Protein AF-A0A7R9LTN4-F1 (afdb_monomer_lite)

Foldseek 3Di:
DDDDPPDDDDDDDDPDPDDDPPDDPDDDQFDKDWDWDWDDPDPPDDDDDDDTDTDIDIGTDHHDPPPPVDDPVPPPDPVVVPQDPVNVVVVVVLVVLLVCLQVDADPVSVVSLVVSCVVPVLDLSSLLSNLNNLCPDPVVLVCLQVLLVSLVSSCVSLVLLVLLVLLVVLVVVPPDPVSVVVNVVSVVSLVSNLVSLVSNLVSLVSVVVVVPDPPPPPDPDDDDDDDDDDDDDDDDDPDDPPDDPDHDVVVSVVSVVSSCSSPVPPPPPPVSPDDD

pLDDT: mean 73.03, std 20.7, range [27.56, 95.38]

Structure (mmCIF, N/CA/C/O backbone):
data_AF-A0A7R9LTN4-F1
#
_entry.id   AF-A0A7R9LTN4-F1
#
loop_
_atom_site.group_PDB
_atom_site.id
_atom_site.type_symbol
_atom_site.label_atom_id
_atom_site.label_alt_id
_atom_site.label_comp_id
_atom_site.label_asym_id
_atom_site.label_entity_id
_atom_site.label_seq_id
_atom_site.pdbx_PDB_ins_code
_atom_site.Cartn_x
_atom_site.Cartn_y
_atom_site.Cartn_z
_atom_site.occupancy
_atom_site.B_iso_or_equiv
_atom_site.auth_seq_id
_atom_site.auth_comp_id
_atom_site.auth_asym_id
_atom_site.auth_atom_id
_atom_site.pdbx_PDB_model_num
ATOM 1 N N . MET A 1 1 ? 2.447 -13.079 -61.180 1.00 64.06 1 MET A N 1
ATOM 2 C CA . MET A 1 1 ? 2.675 -14.524 -61.408 1.00 64.06 1 MET A CA 1
ATOM 3 C C . MET A 1 1 ? 1.765 -14.939 -62.543 1.00 64.06 1 MET A C 1
ATOM 5 O O . MET A 1 1 ? 0.596 -14.600 -62.484 1.00 64.06 1 MET A O 1
ATOM 9 N N . THR A 1 2 ? 2.284 -15.583 -63.585 1.00 74.06 2 THR A N 1
ATOM 10 C CA . THR A 1 2 ? 1.484 -15.914 -64.774 1.00 74.06 2 THR A CA 1
ATOM 11 C C . THR A 1 2 ? 0.941 -17.332 -64.633 1.00 74.06 2 THR A C 1
ATOM 13 O O . THR A 1 2 ? 1.721 -18.284 -64.635 1.00 74.06 2 THR A O 1
ATOM 16 N N . LEU A 1 3 ? -0.375 -17.473 -64.464 1.00 78.38 3 LEU A N 1
ATOM 17 C CA . LEU A 1 3 ? -1.037 -18.774 -64.363 1.00 78.38 3 LEU A CA 1
ATOM 18 C C . LEU A 1 3 ? -1.181 -19.396 -65.758 1.00 78.38 3 LEU A C 1
ATOM 20 O O . LEU A 1 3 ? -1.564 -18.717 -66.708 1.00 78.38 3 LEU A O 1
ATOM 24 N N . GLN A 1 4 ? -0.856 -20.683 -65.894 1.00 81.88 4 GLN A N 1
ATOM 25 C CA . GLN A 1 4 ? -1.069 -21.412 -67.147 1.00 81.88 4 GLN A CA 1
ATOM 26 C C . GLN A 1 4 ? -2.539 -21.849 -67.258 1.00 81.88 4 GLN A C 1
ATOM 28 O O . GLN A 1 4 ? -3.101 -22.318 -66.261 1.00 81.88 4 GLN A O 1
ATOM 33 N N . PRO A 1 5 ? -3.166 -21.747 -68.445 1.00 79.50 5 PRO A N 1
ATOM 34 C CA . PRO A 1 5 ? -4.546 -22.182 -68.640 1.00 79.50 5 PRO A CA 1
ATOM 35 C C . PRO A 1 5 ? -4.760 -23.636 -68.199 1.00 79.50 5 PRO A C 1
ATOM 37 O O . PRO A 1 5 ? -3.924 -24.502 -68.456 1.00 79.50 5 PRO A O 1
ATOM 40 N N . ASN A 1 6 ? -5.889 -23.904 -67.536 1.00 81.06 6 ASN A N 1
ATOM 41 C CA . ASN A 1 6 ? -6.299 -25.232 -67.053 1.00 81.06 6 ASN A CA 1
ATOM 42 C C . ASN A 1 6 ? -5.313 -25.943 -66.109 1.00 81.06 6 ASN A C 1
ATOM 44 O O . ASN A 1 6 ? -5.421 -27.153 -65.913 1.00 81.06 6 ASN A O 1
ATOM 48 N N . THR A 1 7 ? -4.376 -25.217 -65.494 1.00 86.62 7 THR A N 1
ATOM 49 C CA . THR A 1 7 ? -3.450 -25.794 -64.513 1.00 86.62 7 THR A CA 1
ATOM 50 C C . THR A 1 7 ? -3.775 -25.265 -63.113 1.00 86.62 7 THR A C 1
ATOM 52 O O . THR A 1 7 ? -3.600 -24.068 -62.868 1.00 86.62 7 THR A O 1
ATOM 55 N N . PRO A 1 8 ? -4.241 -26.109 -62.169 1.00 83.56 8 PRO A N 1
ATOM 56 C CA . PRO A 1 8 ? -4.507 -25.661 -60.807 1.00 83.56 8 PRO A CA 1
ATOM 57 C C . PRO A 1 8 ? -3.191 -25.268 -60.132 1.00 83.56 8 PRO A C 1
ATOM 59 O O . PRO A 1 8 ? -2.245 -26.056 -60.099 1.00 83.56 8 PRO A O 1
ATOM 62 N N . THR A 1 9 ? -3.130 -24.051 -59.588 1.00 84.12 9 THR A N 1
ATOM 63 C CA . THR A 1 9 ? -1.940 -23.556 -58.888 1.00 84.12 9 THR A CA 1
ATOM 64 C C . THR A 1 9 ? -2.270 -23.261 -57.424 1.00 84.12 9 THR A C 1
ATOM 66 O O . THR A 1 9 ? -3.063 -22.359 -57.161 1.00 84.12 9 THR A O 1
ATOM 69 N N . PRO A 1 10 ? -1.700 -24.006 -56.460 1.00 85.94 10 PRO A N 1
ATOM 70 C CA . PRO A 1 10 ? -1.974 -23.782 -55.046 1.00 85.94 10 PRO A CA 1
ATOM 71 C C . PRO A 1 10 ? -1.282 -22.509 -54.540 1.00 85.94 10 PRO A C 1
ATOM 73 O O . PRO A 1 10 ? -0.116 -22.258 -54.849 1.00 85.94 10 PRO A O 1
ATOM 76 N N . ILE A 1 11 ? -1.992 -21.735 -53.718 1.00 81.88 11 ILE A N 1
ATOM 77 C CA . ILE A 1 11 ? -1.462 -20.574 -52.993 1.00 81.88 11 ILE A CA 1
ATOM 78 C C . ILE A 1 11 ? -1.502 -20.903 -51.502 1.00 81.88 11 ILE A C 1
ATOM 80 O O . ILE A 1 11 ? -2.539 -21.304 -50.978 1.00 81.88 11 ILE A O 1
ATOM 84 N N . PHE A 1 12 ? -0.374 -20.728 -50.816 1.00 82.75 12 PHE A N 1
ATOM 85 C CA . PHE A 1 12 ? -0.261 -20.988 -49.385 1.00 82.75 12 PHE A CA 1
ATOM 86 C C . PHE A 1 12 ? -0.118 -19.675 -48.623 1.00 82.75 12 PHE A C 1
ATOM 88 O O . PHE A 1 12 ? 0.803 -18.899 -48.875 1.00 82.75 12 PHE A O 1
ATOM 95 N N . ILE A 1 13 ? -1.010 -19.448 -47.661 1.00 79.75 13 ILE A N 1
ATOM 96 C CA . ILE A 1 13 ? -0.906 -18.347 -46.704 1.00 79.75 13 ILE A CA 1
ATOM 97 C C . ILE A 1 13 ? -0.195 -18.894 -45.469 1.00 79.75 13 ILE A C 1
ATOM 99 O O . ILE A 1 13 ? -0.663 -19.840 -44.836 1.00 79.75 13 ILE A O 1
ATOM 103 N N . ARG A 1 14 ? 0.966 -18.325 -45.136 1.00 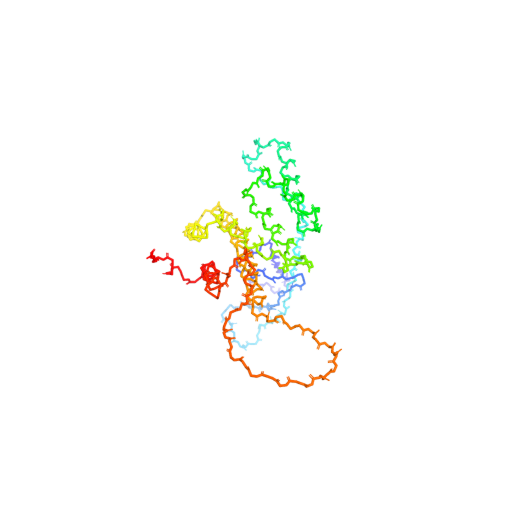77.00 14 ARG A N 1
ATOM 104 C CA . ARG A 1 14 ? 1.698 -18.708 -43.926 1.00 77.00 14 ARG A CA 1
ATOM 105 C C . ARG A 1 14 ? 0.951 -18.174 -42.703 1.00 77.00 14 ARG A C 1
ATOM 107 O O . ARG A 1 14 ? 0.673 -16.981 -42.639 1.00 77.00 14 ARG A O 1
ATOM 114 N N . GLY A 1 15 ? 0.676 -19.046 -41.731 1.00 68.56 15 GLY A N 1
ATOM 115 C CA . GLY A 1 15 ? 0.123 -18.636 -40.439 1.00 68.56 15 GLY A CA 1
ATOM 116 C C . GLY A 1 15 ? 1.025 -17.616 -39.739 1.00 68.56 15 GLY A C 1
ATOM 117 O O . GLY A 1 15 ? 2.249 -17.639 -39.900 1.00 68.56 15 GLY A O 1
ATOM 118 N N . MET A 1 16 ? 0.430 -16.707 -38.972 1.00 64.62 16 MET A N 1
ATOM 119 C CA . MET A 1 16 ? 1.182 -15.706 -38.218 1.00 64.62 16 MET A CA 1
ATOM 120 C C . MET A 1 16 ? 1.870 -16.385 -37.028 1.00 64.62 16 MET A C 1
ATOM 122 O O . MET A 1 16 ? 1.243 -16.672 -36.017 1.00 64.62 16 MET A O 1
ATOM 126 N N . VAL A 1 17 ? 3.164 -16.687 -37.172 1.00 56.31 17 VAL A N 1
ATOM 127 C CA . VAL A 1 17 ? 3.970 -17.380 -36.141 1.00 56.31 17 VAL A CA 1
ATOM 128 C C . VAL A 1 17 ? 4.512 -16.408 -35.082 1.00 56.31 17 VAL A C 1
ATOM 130 O O . VAL A 1 17 ? 4.923 -16.819 -34.003 1.00 56.31 17 VAL A O 1
ATOM 133 N N . SER A 1 18 ? 4.523 -15.109 -35.376 1.00 54.69 18 SER A N 1
ATOM 134 C CA . SER A 1 18 ? 5.071 -14.074 -34.505 1.00 54.69 18 SER A CA 1
ATOM 135 C C . SER A 1 18 ? 4.130 -12.880 -34.505 1.00 54.69 18 SER A C 1
ATOM 137 O O . SER A 1 18 ? 3.723 -12.412 -35.569 1.00 54.69 18 SER A O 1
ATOM 139 N N . TYR A 1 19 ? 3.776 -12.432 -33.303 1.00 56.97 19 TYR A N 1
ATOM 140 C CA . TYR A 1 19 ? 3.041 -11.199 -33.060 1.00 56.97 19 TYR A CA 1
ATOM 141 C C . TYR A 1 19 ? 3.832 -10.034 -33.675 1.00 56.97 19 TYR A C 1
ATOM 143 O O . TYR A 1 19 ? 4.942 -9.764 -33.208 1.00 56.97 19 TYR A O 1
ATOM 151 N N . PRO A 1 20 ? 3.336 -9.369 -34.735 1.00 56.16 20 PRO A N 1
ATOM 152 C CA . PRO A 1 20 ? 3.996 -8.178 -35.241 1.00 56.16 20 PRO A CA 1
ATOM 153 C C . PRO A 1 20 ? 3.945 -7.075 -34.169 1.00 56.16 20 PRO A C 1
ATOM 155 O O . PRO A 1 20 ? 2.987 -7.025 -33.393 1.00 56.16 20 PRO A O 1
ATOM 158 N N . PRO A 1 21 ? 4.946 -6.180 -34.125 1.00 53.22 21 PRO A N 1
ATOM 159 C CA . PRO A 1 21 ? 5.052 -5.136 -33.102 1.00 53.22 21 PRO A CA 1
ATOM 160 C C . PRO A 1 21 ? 3.862 -4.158 -33.082 1.00 53.22 21 PRO A C 1
ATOM 162 O O . PRO A 1 21 ? 3.611 -3.543 -32.053 1.00 53.22 21 PRO A O 1
ATOM 165 N N . ASP A 1 22 ? 3.096 -4.072 -34.175 1.00 55.75 22 ASP A N 1
ATOM 166 C CA . ASP A 1 22 ? 1.951 -3.161 -34.328 1.00 55.75 22 ASP A CA 1
ATOM 167 C C . ASP A 1 22 ? 0.589 -3.810 -33.998 1.00 55.75 22 ASP A C 1
ATOM 169 O O . ASP A 1 22 ? -0.470 -3.268 -34.322 1.00 55.75 22 ASP A O 1
ATOM 173 N N . MET A 1 23 ? 0.581 -5.001 -33.392 1.00 57.94 23 MET A N 1
ATOM 174 C CA . MET A 1 23 ? -0.656 -5.698 -33.034 1.00 57.94 23 MET A CA 1
ATOM 175 C C . MET A 1 23 ? -1.241 -5.143 -31.721 1.00 57.94 23 MET A C 1
ATOM 177 O O . MET A 1 23 ? -0.524 -5.080 -30.721 1.00 57.94 23 MET A O 1
ATOM 181 N N . PRO A 1 24 ? -2.538 -4.782 -31.662 1.00 57.25 24 PRO A N 1
ATOM 182 C CA . PRO A 1 24 ? -3.139 -4.299 -30.424 1.00 57.25 24 PRO A CA 1
ATOM 183 C C . PRO A 1 24 ? -3.139 -5.406 -29.356 1.00 57.25 24 PRO A C 1
ATOM 185 O O . PRO A 1 24 ? -3.538 -6.542 -29.606 1.00 57.25 24 PRO A O 1
ATOM 188 N N . LEU A 1 25 ? -2.651 -5.070 -28.159 1.00 55.38 25 LEU A N 1
ATOM 189 C CA . LEU A 1 25 ? -2.272 -6.000 -27.081 1.00 55.38 25 LEU A CA 1
ATOM 190 C C . LEU A 1 25 ? -3.438 -6.761 -26.402 1.00 55.38 25 LEU A C 1
ATOM 192 O O . LEU A 1 25 ? -3.226 -7.415 -25.384 1.00 55.38 25 LEU A O 1
ATOM 196 N N . ASN A 1 26 ? -4.670 -6.680 -26.909 1.00 55.34 26 ASN A N 1
ATOM 197 C CA . ASN A 1 26 ? -5.891 -7.020 -26.168 1.00 55.34 26 ASN A CA 1
ATOM 198 C C . ASN A 1 26 ? -6.801 -8.081 -26.823 1.00 55.34 26 ASN A C 1
ATOM 200 O O . ASN A 1 26 ? -8.012 -8.074 -26.594 1.00 55.34 26 ASN A O 1
ATOM 204 N N . PHE A 1 27 ? -6.259 -9.024 -27.597 1.00 61.34 27 PHE A N 1
ATOM 205 C CA . PHE A 1 27 ? -7.053 -10.144 -28.121 1.00 61.34 27 PHE A CA 1
ATOM 206 C C . PHE A 1 27 ? -7.337 -11.200 -27.042 1.00 61.34 27 PHE A C 1
ATOM 208 O O . PHE A 1 27 ? -6.421 -11.739 -26.424 1.00 61.34 27 PHE A O 1
ATOM 215 N N . SER A 1 28 ? -8.618 -11.505 -26.821 1.00 60.22 28 SER A N 1
ATOM 216 C CA . SER A 1 28 ? -9.071 -12.574 -25.926 1.00 60.22 28 SER A CA 1
ATOM 217 C C . SER A 1 28 ? -9.219 -13.911 -26.666 1.00 60.22 28 SER A C 1
ATOM 219 O O . SER A 1 28 ? -9.283 -13.965 -27.896 1.00 60.22 28 SER A O 1
ATOM 221 N N . ASN A 1 29 ? -9.285 -15.014 -25.914 1.00 62.19 29 ASN A N 1
ATOM 222 C CA . ASN A 1 29 ? -9.546 -16.340 -26.478 1.00 62.19 29 ASN A CA 1
ATOM 223 C C . ASN A 1 29 ? -10.853 -16.337 -27.289 1.00 62.19 29 ASN A C 1
ATOM 225 O O . ASN A 1 29 ? -11.903 -15.960 -26.770 1.00 62.19 29 ASN A O 1
ATOM 229 N N . GLY A 1 30 ? -10.781 -16.781 -28.546 1.00 66.31 30 GLY A N 1
ATOM 230 C CA . GLY A 1 30 ? -11.907 -16.755 -29.486 1.00 66.31 30 GLY A CA 1
ATOM 231 C C . GLY A 1 30 ? -11.938 -15.535 -30.412 1.00 66.31 30 GLY A C 1
ATOM 232 O O . GLY A 1 30 ? -12.854 -15.422 -31.225 1.00 66.31 30 GLY A O 1
ATOM 233 N N . ALA A 1 31 ? -10.949 -14.639 -30.332 1.00 74.56 31 ALA A N 1
ATOM 234 C CA . ALA A 1 31 ? -10.775 -13.590 -31.325 1.00 74.56 31 ALA A CA 1
ATOM 235 C C . ALA A 1 31 ? -10.386 -14.162 -32.701 1.00 74.56 31 ALA A C 1
ATOM 237 O O . ALA A 1 31 ? -9.588 -15.095 -32.819 1.00 74.56 31 ALA A O 1
ATOM 238 N N . TYR A 1 32 ? -10.937 -13.567 -33.755 1.00 80.44 32 TYR A N 1
ATOM 239 C CA . TYR A 1 32 ? -10.606 -13.876 -35.140 1.00 80.44 32 TYR A CA 1
ATOM 240 C C . TYR A 1 32 ? -10.485 -12.579 -35.936 1.00 80.44 32 TYR A C 1
ATOM 242 O O . TYR A 1 32 ? -11.185 -11.601 -35.667 1.00 80.44 32 TYR A O 1
ATOM 250 N N . PHE A 1 33 ? -9.587 -12.566 -36.913 1.00 79.56 33 PHE A N 1
ATOM 251 C CA . PHE A 1 33 ? -9.505 -11.489 -37.887 1.00 79.56 33 PHE A CA 1
ATOM 252 C C . PHE A 1 33 ? -10.464 -11.768 -39.025 1.00 79.56 33 PHE A C 1
ATOM 254 O O . PHE A 1 33 ? -10.479 -12.869 -39.570 1.00 79.56 33 PHE A O 1
ATOM 261 N N . THR A 1 34 ? -11.236 -10.754 -39.387 1.00 83.75 34 THR A N 1
ATOM 262 C CA . THR A 1 34 ? -12.089 -10.764 -40.570 1.00 83.75 34 THR A CA 1
ATOM 263 C C . THR A 1 34 ? -11.481 -9.845 -41.615 1.00 83.75 34 THR A C 1
ATOM 265 O O . THR A 1 34 ? -10.963 -8.771 -41.305 1.00 83.75 34 THR A O 1
ATOM 268 N N . GLY A 1 35 ? -11.501 -10.276 -42.865 1.00 84.62 35 GLY A N 1
ATOM 269 C CA . GLY A 1 35 ? -10.969 -9.512 -43.978 1.00 84.62 35 GLY A CA 1
ATOM 270 C C . GLY A 1 35 ? -11.478 -10.041 -45.306 1.00 84.62 35 GLY A C 1
ATOM 271 O O . GLY A 1 35 ? -12.260 -10.987 -45.357 1.00 84.62 35 GLY A O 1
ATOM 272 N N . ARG A 1 36 ? -11.019 -9.422 -46.391 1.00 82.31 36 ARG A N 1
ATOM 273 C CA . ARG A 1 36 ? -11.316 -9.859 -47.756 1.00 82.31 36 ARG A CA 1
ATOM 274 C C . ARG A 1 36 ? -10.022 -10.152 -48.494 1.00 82.31 36 ARG A C 1
ATOM 276 O O . ARG A 1 36 ? -9.088 -9.350 -48.443 1.00 82.31 36 ARG A O 1
ATOM 283 N N . ILE A 1 37 ? -9.975 -11.289 -49.177 1.00 82.50 37 ILE A N 1
ATOM 284 C CA . ILE A 1 37 ? -8.911 -11.629 -50.118 1.00 82.50 37 ILE A CA 1
ATOM 285 C C . ILE A 1 37 ? -9.419 -11.287 -51.514 1.00 82.50 37 ILE A C 1
ATOM 287 O O . ILE A 1 37 ? -10.485 -11.743 -51.916 1.00 82.50 37 ILE A O 1
ATOM 291 N N . GLN A 1 38 ? -8.640 -10.489 -52.241 1.00 79.31 38 GLN A N 1
ATOM 292 C CA . GLN A 1 38 ? -8.935 -10.108 -53.618 1.00 79.31 38 GLN A CA 1
ATOM 293 C C . GLN A 1 38 ? -7.905 -10.752 -54.535 1.00 79.31 38 GLN A C 1
ATOM 295 O O . GLN A 1 38 ? -6.704 -10.514 -54.378 1.00 79.31 38 GLN A O 1
ATOM 300 N N . LEU A 1 39 ? -8.371 -11.560 -55.486 1.00 75.19 39 LEU A N 1
ATOM 301 C CA . LEU A 1 39 ? -7.537 -12.053 -56.576 1.00 75.19 39 LEU A CA 1
ATOM 302 C C . LEU A 1 39 ? -7.742 -11.125 -57.774 1.00 75.19 39 LEU A C 1
ATOM 304 O O . LEU A 1 39 ? -8.858 -10.964 -58.259 1.00 75.19 39 LEU A O 1
ATOM 308 N N . ALA A 1 40 ? -6.662 -10.497 -58.230 1.00 70.44 40 ALA A N 1
ATOM 309 C CA . ALA A 1 40 ? -6.663 -9.642 -59.408 1.00 70.44 40 ALA A CA 1
ATOM 310 C C . ALA A 1 40 ? -5.436 -9.953 -60.269 1.00 70.44 40 ALA A C 1
ATOM 312 O O . ALA A 1 40 ? -4.333 -10.130 -59.747 1.00 70.44 40 ALA A O 1
ATOM 313 N N . ASP A 1 41 ? -5.633 -9.985 -61.586 1.00 65.69 41 ASP A N 1
ATOM 314 C CA . ASP A 1 41 ? -4.562 -10.231 -62.558 1.00 65.69 41 ASP A CA 1
ATOM 315 C C . ASP A 1 41 ? -3.614 -9.027 -62.721 1.00 65.69 41 ASP A C 1
ATOM 317 O O . ASP A 1 41 ? -2.455 -9.203 -63.102 1.00 65.69 41 ASP A O 1
ATOM 321 N N . ASP A 1 42 ? -4.073 -7.808 -62.404 1.00 62.22 42 ASP A N 1
ATOM 322 C CA . ASP A 1 42 ? -3.299 -6.567 -62.528 1.00 62.22 42 ASP A CA 1
ATOM 323 C C . ASP A 1 42 ? -3.523 -5.638 -61.320 1.00 62.22 42 ASP A C 1
ATOM 325 O O . ASP A 1 42 ? -4.653 -5.339 -60.931 1.00 62.22 42 ASP A O 1
ATOM 329 N N . ILE A 1 43 ? -2.422 -5.165 -60.730 1.00 56.81 43 ILE A N 1
ATOM 330 C CA . ILE A 1 43 ? -2.370 -4.358 -59.499 1.00 56.81 43 ILE A CA 1
ATOM 331 C C . ILE A 1 43 ? -2.894 -2.926 -59.741 1.00 56.81 43 ILE A C 1
ATOM 333 O O . ILE A 1 43 ? -3.252 -2.225 -58.795 1.00 56.81 43 ILE A O 1
ATOM 337 N N . THR A 1 44 ? -2.976 -2.483 -61.000 1.00 52.47 44 THR A N 1
ATOM 338 C CA . THR A 1 44 ? -3.407 -1.119 -61.361 1.00 52.47 44 THR A CA 1
ATOM 339 C C . THR A 1 44 ? -4.923 -0.913 -61.400 1.00 52.47 44 THR A C 1
ATOM 341 O O . THR A 1 44 ? -5.380 0.229 -61.405 1.00 52.47 44 THR A O 1
ATOM 344 N N . ARG A 1 45 ? -5.725 -1.984 -61.361 1.00 53.03 45 ARG A N 1
ATOM 345 C CA . ARG A 1 45 ? -7.190 -1.900 -61.278 1.00 53.03 45 ARG A CA 1
ATOM 346 C C . ARG A 1 45 ? -7.653 -2.074 -59.839 1.00 53.03 45 ARG A C 1
ATOM 348 O O . ARG A 1 45 ? -8.186 -3.115 -59.466 1.00 53.03 45 ARG A O 1
ATOM 355 N N . ARG A 1 46 ? -7.477 -1.044 -59.016 1.00 45.31 46 ARG A N 1
ATOM 356 C CA . ARG A 1 46 ? -8.308 -0.904 -57.818 1.00 45.31 46 ARG A CA 1
ATOM 357 C C . ARG A 1 46 ? -9.405 0.111 -58.090 1.00 45.31 46 ARG A C 1
ATOM 359 O O . ARG A 1 46 ? -9.114 1.206 -58.554 1.00 45.31 46 ARG A O 1
ATOM 366 N N . VAL A 1 47 ? -10.612 -0.273 -57.672 1.00 48.75 47 VAL A N 1
ATOM 367 C CA . VAL A 1 47 ? -11.813 0.562 -57.537 1.00 48.75 47 VAL A CA 1
ATOM 368 C C . VAL A 1 47 ? -12.562 0.761 -58.862 1.00 48.75 47 VAL A C 1
ATOM 370 O O . VAL A 1 47 ? -12.356 1.737 -59.567 1.00 48.75 47 VAL A O 1
ATOM 373 N N . ASP A 1 48 ? -13.349 -0.244 -59.267 1.00 46.53 48 ASP A N 1
ATOM 374 C CA . ASP A 1 48 ? -14.823 -0.114 -59.339 1.00 46.53 48 ASP A CA 1
ATOM 375 C C . ASP A 1 48 ? -15.505 -1.124 -60.266 1.00 46.53 48 ASP A C 1
ATOM 377 O O . ASP A 1 48 ? -16.690 -1.389 -60.087 1.00 46.53 48 ASP A O 1
ATOM 381 N N . GLU A 1 49 ? -14.815 -1.758 -61.214 1.00 50.50 49 GLU A N 1
ATOM 382 C CA . GLU A 1 49 ? -15.549 -2.442 -62.285 1.00 50.50 49 GLU A CA 1
ATOM 383 C C . GLU A 1 49 ? -14.990 -3.832 -62.657 1.00 50.50 49 GLU A C 1
ATOM 385 O O . GLU A 1 49 ? -13.974 -3.998 -63.333 1.00 50.50 49 GLU A O 1
ATOM 390 N N . LEU A 1 50 ? -15.766 -4.836 -62.227 1.00 50.38 50 LEU A N 1
ATOM 391 C CA . LEU A 1 50 ? -16.155 -6.056 -62.950 1.00 50.38 50 LEU A CA 1
ATOM 392 C C . LEU A 1 50 ? -15.401 -7.394 -62.812 1.00 50.38 50 LEU A C 1
ATOM 394 O O . LEU A 1 50 ? -15.999 -8.385 -63.221 1.00 50.38 50 LEU A O 1
ATOM 398 N N . PHE A 1 51 ? -14.202 -7.514 -62.225 1.00 48.59 51 PHE A N 1
ATOM 399 C CA . PHE A 1 51 ? -13.512 -8.833 -62.223 1.00 48.59 51 PHE A CA 1
ATOM 400 C C . PHE A 1 51 ? -12.714 -9.212 -60.966 1.00 48.59 51 PHE A C 1
ATOM 402 O O . PHE A 1 51 ? -12.016 -10.222 -60.980 1.00 48.59 51 PHE A O 1
ATOM 409 N N . ALA A 1 52 ? -12.799 -8.440 -59.881 1.00 56.81 52 ALA A N 1
ATOM 410 C CA . ALA A 1 52 ? -12.205 -8.851 -58.611 1.00 56.81 52 ALA A CA 1
ATOM 411 C C . ALA A 1 52 ? -13.213 -9.724 -57.853 1.00 56.81 52 ALA A C 1
ATOM 413 O O . ALA A 1 52 ? -14.238 -9.228 -57.385 1.00 56.81 52 ALA A O 1
ATOM 414 N N . GLU A 1 53 ? -12.946 -11.025 -57.769 1.00 64.19 53 GLU A N 1
ATOM 415 C CA . GLU A 1 53 ? -13.695 -11.901 -56.873 1.00 64.19 53 GLU A CA 1
ATOM 416 C C . GLU A 1 53 ? -13.232 -11.638 -55.436 1.00 64.19 53 GLU A C 1
ATOM 418 O O . GLU A 1 53 ? -12.075 -11.880 -55.076 1.00 64.19 53 GLU A O 1
ATOM 423 N N . ASP A 1 54 ? -14.145 -11.091 -54.635 1.00 73.00 54 ASP A N 1
ATOM 424 C CA . ASP A 1 54 ? -13.948 -10.856 -53.210 1.00 73.00 54 ASP A CA 1
ATOM 425 C C . ASP A 1 54 ? -14.278 -12.141 -52.444 1.00 73.00 54 ASP A C 1
ATOM 427 O O . ASP A 1 54 ? -15.414 -12.617 -52.456 1.00 73.00 54 ASP A O 1
ATOM 431 N N . TYR A 1 55 ? -13.284 -12.682 -51.743 1.00 80.50 55 TYR A N 1
ATOM 432 C CA . TYR A 1 55 ? -13.457 -13.832 -50.864 1.00 80.50 55 TYR A CA 1
ATOM 433 C C . TYR A 1 55 ? -13.391 -13.388 -49.407 1.00 80.50 55 TYR A C 1
ATOM 435 O O . TYR A 1 55 ? -12.377 -12.838 -48.965 1.00 80.50 55 TYR A O 1
ATOM 443 N N . ASP A 1 56 ? -14.456 -13.654 -48.650 1.00 83.31 56 ASP A N 1
ATOM 444 C CA . ASP A 1 56 ? -14.460 -13.444 -47.205 1.00 83.31 56 ASP A CA 1
ATOM 445 C C . ASP A 1 56 ? -13.437 -14.367 -46.539 1.00 83.31 56 ASP A C 1
ATOM 447 O O . ASP A 1 56 ? -13.405 -15.580 -46.764 1.00 83.31 56 ASP A O 1
ATOM 451 N N . PHE A 1 57 ? -12.587 -13.780 -45.702 1.00 85.25 57 PHE A N 1
ATOM 452 C CA . PHE A 1 57 ? -11.499 -14.470 -45.032 1.00 85.25 57 PHE A CA 1
ATOM 453 C C . PHE A 1 57 ? -11.580 -14.260 -43.526 1.00 85.25 57 PHE A C 1
ATOM 455 O O . PHE A 1 57 ? -11.553 -13.130 -43.037 1.00 85.25 57 PHE A O 1
ATOM 462 N N . ASN A 1 58 ? -11.627 -15.374 -42.798 1.00 84.25 58 ASN A N 1
ATOM 463 C CA . ASN A 1 58 ? -11.626 -15.400 -41.344 1.00 84.25 58 ASN A CA 1
ATOM 464 C C . ASN A 1 58 ? -10.377 -16.141 -40.857 1.00 84.25 58 ASN A C 1
ATOM 466 O O . ASN A 1 58 ? -10.225 -17.335 -41.115 1.00 84.25 58 ASN A O 1
ATOM 470 N N . TYR A 1 59 ? -9.496 -15.447 -40.140 1.00 81.50 59 TYR A N 1
ATOM 471 C CA . TYR A 1 59 ? -8.328 -16.038 -39.494 1.00 81.50 59 TYR A CA 1
ATOM 472 C C . TYR A 1 59 ? -8.585 -16.173 -37.999 1.00 81.50 59 TYR A C 1
ATOM 474 O O . TYR A 1 59 ? -8.631 -15.176 -37.278 1.00 81.50 59 TYR A O 1
ATOM 482 N N . VAL A 1 60 ? -8.753 -17.404 -37.528 1.00 80.12 60 VAL A N 1
ATOM 483 C CA . VAL A 1 60 ? -8.896 -17.687 -36.098 1.00 80.12 60 VAL A CA 1
ATOM 484 C C . VAL A 1 60 ? -7.525 -17.569 -35.443 1.00 80.12 60 VAL A C 1
ATOM 486 O O . VAL A 1 60 ? -6.571 -18.213 -35.877 1.00 80.12 60 VAL A O 1
ATOM 489 N N . VAL A 1 61 ? -7.420 -16.725 -34.416 1.00 74.44 61 VAL A N 1
ATOM 490 C CA . VAL A 1 61 ? -6.199 -16.627 -33.618 1.00 74.44 61 VAL A CA 1
ATOM 491 C C . VAL A 1 61 ? -6.201 -17.800 -32.651 1.00 74.44 61 VAL A C 1
ATOM 493 O O . VAL A 1 61 ? -7.088 -17.902 -31.801 1.00 74.44 61 VAL A O 1
ATOM 496 N N . ASP A 1 62 ? -5.223 -18.694 -32.787 1.00 66.75 62 ASP A N 1
ATOM 497 C CA . ASP A 1 62 ? -5.035 -19.767 -31.817 1.00 66.75 62 ASP A CA 1
ATOM 498 C C . ASP A 1 62 ? -4.875 -19.152 -30.425 1.00 66.75 62 ASP A C 1
ATOM 500 O O . ASP A 1 62 ? -4.132 -18.182 -30.240 1.00 66.75 62 ASP A O 1
ATOM 504 N N . SER A 1 63 ? -5.608 -19.697 -29.447 1.00 56.59 63 SER A N 1
ATOM 505 C CA . SER A 1 63 ? -5.509 -19.264 -28.054 1.00 56.59 63 SER A CA 1
ATOM 506 C C . SER A 1 63 ? -4.040 -19.205 -27.670 1.00 56.59 63 SER A C 1
ATOM 508 O O . SER A 1 63 ? -3.311 -20.168 -27.940 1.00 56.59 63 SER A O 1
ATOM 510 N N . GLN A 1 64 ? -3.622 -18.109 -27.029 1.00 57.62 64 GLN A N 1
ATOM 511 C CA . GLN A 1 64 ? -2.294 -18.037 -26.433 1.00 57.62 64 GLN A CA 1
ATOM 512 C C . GLN A 1 64 ? -2.046 -19.362 -25.708 1.00 57.62 64 GLN A C 1
ATOM 514 O O . GLN A 1 64 ? -2.957 -19.816 -24.999 1.00 57.62 64 GLN A O 1
ATOM 519 N N . PRO A 1 65 ? -0.881 -20.022 -25.871 1.00 48.03 65 PRO A N 1
ATOM 520 C CA . PRO A 1 65 ? -0.536 -21.052 -24.918 1.00 48.03 65 PRO A CA 1
ATOM 521 C C . PRO A 1 65 ? -0.652 -20.352 -23.575 1.00 48.03 65 PRO A C 1
ATOM 523 O O . PRO A 1 65 ? 0.071 -19.390 -23.316 1.00 48.03 65 PRO A O 1
ATOM 526 N N . ILE A 1 66 ? -1.636 -20.761 -22.770 1.00 46.16 66 ILE A N 1
ATOM 527 C CA . ILE A 1 66 ? -1.676 -20.376 -21.375 1.00 46.16 66 ILE A CA 1
ATOM 528 C C . ILE A 1 66 ? -0.323 -20.860 -20.895 1.00 46.16 66 ILE A C 1
ATOM 530 O O . ILE A 1 66 ? -0.104 -22.066 -20.749 1.00 46.16 66 ILE A O 1
ATOM 534 N N . VAL A 1 67 ? 0.611 -19.929 -20.732 1.00 44.22 67 VAL A N 1
ATOM 535 C CA . VAL A 1 67 ? 1.746 -20.117 -19.859 1.00 44.22 67 VAL A CA 1
ATOM 536 C C . VAL A 1 67 ? 1.072 -20.319 -18.517 1.00 44.22 67 VAL A C 1
ATOM 538 O O . VAL A 1 67 ? 0.773 -19.381 -17.786 1.00 44.22 67 VAL A O 1
ATOM 541 N N . LYS A 1 68 ? 0.708 -21.579 -18.251 1.00 35.41 68 LYS A N 1
ATOM 542 C CA . LYS A 1 68 ? 0.478 -22.069 -16.910 1.00 35.41 68 LYS A CA 1
ATOM 543 C C . LYS A 1 68 ? 1.671 -21.528 -16.154 1.00 35.41 68 LYS A C 1
ATOM 545 O O . LYS A 1 68 ? 2.800 -21.798 -16.562 1.00 35.41 68 LYS A O 1
ATOM 550 N N . SER A 1 69 ? 1.408 -20.707 -15.144 1.00 42.72 69 SER A N 1
ATOM 551 C CA . SER A 1 69 ? 2.403 -20.255 -14.184 1.00 42.72 69 SER A CA 1
ATOM 552 C C . SER A 1 69 ? 3.135 -21.498 -13.687 1.00 42.72 69 SER A C 1
ATOM 554 O O . SER A 1 69 ? 2.636 -22.268 -12.869 1.00 42.72 69 SER A O 1
ATOM 556 N N . GLY A 1 70 ? 4.260 -21.768 -14.316 1.00 38.34 70 GLY A N 1
ATOM 557 C CA . GLY A 1 70 ? 4.908 -23.059 -14.312 1.00 38.34 70 GLY A CA 1
ATOM 558 C C . GLY A 1 70 ? 6.359 -22.756 -14.542 1.00 38.34 70 GLY A C 1
ATOM 559 O O . GLY A 1 70 ? 6.852 -22.923 -15.647 1.00 38.34 70 GLY A O 1
ATOM 560 N N . SER A 1 71 ? 6.961 -22.206 -13.487 1.00 44.12 71 SER A N 1
ATOM 561 C CA . SER A 1 71 ? 8.384 -21.943 -13.357 1.00 44.12 71 SER A CA 1
ATOM 562 C C . SER A 1 71 ? 8.971 -21.300 -14.614 1.00 44.12 71 SER A C 1
ATOM 564 O O . SER A 1 71 ? 9.641 -21.940 -15.422 1.00 44.12 71 SER A O 1
ATOM 566 N N . SER A 1 72 ? 8.774 -19.984 -14.751 1.00 36.59 72 SER A N 1
ATOM 567 C CA . SER A 1 72 ? 9.887 -19.204 -15.276 1.00 36.59 72 SER A CA 1
ATOM 568 C C . SER A 1 72 ? 11.059 -19.556 -14.371 1.00 36.59 72 SER A C 1
ATOM 570 O O . SER A 1 72 ? 11.054 -19.202 -13.192 1.00 36.59 72 SER A O 1
ATOM 572 N N . VAL A 1 73 ? 11.993 -20.346 -14.894 1.00 45.56 73 VAL A N 1
ATOM 573 C CA . VAL A 1 73 ? 13.347 -20.402 -14.369 1.00 45.56 73 VAL A CA 1
ATOM 574 C C . VAL A 1 73 ? 13.804 -18.959 -14.438 1.00 45.56 73 VAL A C 1
ATOM 576 O O . VAL A 1 73 ? 14.163 -18.450 -15.501 1.00 45.56 73 VAL A O 1
ATOM 579 N N . THR A 1 74 ? 13.625 -18.266 -13.317 1.00 40.69 74 THR A N 1
ATOM 580 C CA . THR A 1 74 ? 14.227 -16.980 -13.044 1.00 40.69 74 THR A CA 1
ATOM 581 C C . THR A 1 74 ? 15.676 -17.178 -13.434 1.00 40.69 74 THR A C 1
ATOM 583 O O . THR A 1 74 ? 16.312 -18.138 -12.988 1.00 40.69 74 THR A O 1
ATOM 586 N N . LYS A 1 75 ? 16.169 -16.356 -14.362 1.00 42.28 75 LYS A N 1
ATOM 587 C CA . LYS A 1 75 ? 17.608 -16.197 -14.505 1.00 42.28 75 LYS A CA 1
ATOM 588 C C . LYS A 1 75 ? 18.064 -15.824 -13.105 1.00 42.28 75 LYS A C 1
ATOM 590 O O . LYS A 1 75 ? 17.731 -14.741 -12.644 1.00 42.28 75 LYS A O 1
ATOM 595 N N . VAL A 1 76 ? 18.647 -16.799 -12.416 1.00 39.19 76 VAL A N 1
ATOM 596 C CA . VAL A 1 76 ? 19.224 -16.621 -11.096 1.00 39.19 76 VAL A CA 1
ATOM 597 C C . VAL A 1 76 ? 20.201 -15.485 -11.289 1.00 39.19 76 VAL A C 1
ATOM 599 O O . VAL A 1 76 ? 21.146 -15.610 -12.073 1.00 39.19 76 VAL A O 1
ATOM 602 N N . ASP A 1 77 ? 19.883 -14.352 -10.676 1.00 41.03 77 ASP A N 1
ATOM 603 C CA . ASP A 1 77 ? 20.814 -13.252 -10.565 1.00 41.03 77 ASP A CA 1
ATOM 604 C C . ASP A 1 77 ? 22.108 -13.848 -10.018 1.00 41.03 77 ASP A C 1
ATOM 606 O O . ASP A 1 77 ? 22.101 -14.571 -9.020 1.00 41.03 77 ASP A O 1
ATOM 610 N N . GLU A 1 78 ? 23.239 -13.553 -10.645 1.00 44.31 78 GLU A N 1
ATOM 611 C CA . GLU A 1 78 ? 24.554 -14.051 -10.215 1.00 44.31 78 GLU A CA 1
ATOM 612 C C . GLU A 1 78 ? 24.940 -13.539 -8.800 1.00 44.31 78 GLU A C 1
ATOM 614 O O . GLU A 1 78 ? 25.980 -13.895 -8.251 1.00 44.31 78 GLU A O 1
ATOM 619 N N . ASN A 1 79 ? 24.066 -12.734 -8.177 1.00 46.88 79 ASN A N 1
ATOM 620 C CA . ASN A 1 79 ? 24.115 -12.285 -6.789 1.00 46.88 79 ASN A CA 1
ATOM 621 C C . ASN A 1 79 ? 23.230 -13.083 -5.805 1.00 46.88 79 ASN A C 1
ATOM 623 O O . ASN A 1 79 ? 23.471 -12.991 -4.601 1.00 46.88 79 ASN A O 1
ATOM 627 N N . GLU A 1 80 ? 22.256 -13.889 -6.252 1.00 47.81 80 GLU A N 1
ATOM 628 C CA . GLU A 1 80 ? 21.431 -14.732 -5.359 1.00 47.81 80 GLU A CA 1
ATOM 629 C C . GLU A 1 80 ? 22.213 -15.915 -4.772 1.00 47.81 80 GLU A C 1
ATOM 631 O O . GLU A 1 80 ? 21.858 -16.446 -3.720 1.00 47.81 80 GLU A O 1
ATOM 636 N N . SER A 1 81 ? 23.341 -16.294 -5.378 1.00 49.09 81 SER A N 1
ATOM 637 C CA . SER A 1 81 ? 24.182 -17.400 -4.906 1.00 49.09 81 SER A CA 1
ATOM 638 C C . SER A 1 81 ? 24.942 -17.112 -3.600 1.00 49.09 81 SER A C 1
ATOM 640 O O . SER A 1 81 ? 25.784 -17.916 -3.199 1.00 49.09 81 SER A O 1
ATOM 642 N N . LYS A 1 82 ? 24.698 -15.967 -2.947 1.00 56.56 82 LYS A N 1
ATOM 643 C CA . LYS A 1 82 ? 25.306 -15.584 -1.658 1.00 56.56 82 LYS A CA 1
ATOM 644 C C . LYS A 1 82 ? 24.328 -15.558 -0.480 1.00 56.56 82 LYS A C 1
ATOM 646 O O . LYS A 1 82 ? 24.776 -15.314 0.636 1.00 56.56 82 LYS A O 1
ATOM 651 N N . ILE A 1 83 ? 23.036 -15.804 -0.698 1.00 64.50 83 ILE A N 1
ATOM 652 C CA . ILE A 1 83 ? 22.042 -15.863 0.383 1.00 64.50 83 ILE A CA 1
ATOM 653 C C . ILE A 1 83 ? 21.897 -17.328 0.802 1.00 64.50 83 ILE A C 1
ATOM 655 O O . ILE A 1 83 ? 21.587 -18.181 -0.031 1.00 64.50 83 ILE A O 1
ATOM 659 N N . SER A 1 84 ? 22.156 -17.634 2.078 1.00 85.00 84 SER A N 1
ATOM 660 C CA . SER A 1 84 ? 22.029 -18.999 2.597 1.00 85.00 84 SER A CA 1
ATOM 661 C C . SER A 1 84 ? 20.590 -19.499 2.399 1.00 85.00 84 SER A C 1
ATOM 663 O O . SER A 1 84 ? 19.653 -18.715 2.571 1.00 85.00 84 SER A O 1
ATOM 665 N N . PRO A 1 85 ? 20.358 -20.793 2.102 1.00 87.81 85 PRO A N 1
ATOM 666 C CA . PRO A 1 85 ? 19.011 -21.366 2.127 1.00 87.81 85 PRO A CA 1
ATOM 667 C C . PRO A 1 85 ? 18.266 -21.074 3.441 1.00 87.81 85 PRO A C 1
ATOM 669 O O . PRO A 1 85 ? 17.047 -20.921 3.446 1.00 87.81 85 PRO A O 1
ATOM 672 N N . GLU A 1 86 ? 19.007 -20.951 4.547 1.00 89.50 86 GLU A N 1
ATOM 673 C CA . GLU A 1 86 ? 18.471 -20.567 5.856 1.00 89.50 86 GLU A CA 1
ATOM 674 C C . GLU A 1 86 ? 17.959 -19.119 5.876 1.00 89.50 86 GLU A C 1
ATOM 676 O O . GLU A 1 86 ? 16.891 -18.856 6.424 1.00 89.50 86 GLU A O 1
ATOM 681 N N . ASP A 1 87 ? 18.657 -18.187 5.225 1.00 87.94 87 ASP A N 1
ATOM 682 C CA . ASP A 1 87 ? 18.233 -16.787 5.132 1.00 87.94 87 ASP A CA 1
ATOM 683 C C . ASP A 1 87 ? 16.988 -16.649 4.253 1.00 87.94 87 ASP A C 1
ATOM 685 O O . ASP A 1 87 ? 16.043 -15.961 4.632 1.00 87.94 87 ASP A O 1
ATOM 689 N N . GLN A 1 88 ? 16.928 -17.374 3.129 1.00 87.12 88 GLN A N 1
ATOM 690 C CA . GLN A 1 88 ? 15.730 -17.412 2.280 1.00 87.12 88 GLN A CA 1
ATOM 691 C C . GLN A 1 88 ? 14.522 -17.964 3.043 1.00 87.12 88 GLN A C 1
ATOM 693 O O . GLN A 1 88 ? 13.418 -17.422 2.950 1.00 87.12 88 GLN A O 1
ATOM 698 N N . PHE A 1 89 ? 14.729 -19.024 3.832 1.00 91.19 89 PHE A N 1
ATOM 699 C CA . PHE A 1 89 ? 13.695 -19.572 4.704 1.00 91.19 89 PHE A CA 1
ATOM 700 C C . PHE A 1 89 ? 13.239 -18.544 5.747 1.00 91.19 89 PHE A C 1
ATOM 702 O O . PHE A 1 89 ? 12.037 -18.339 5.915 1.00 91.19 89 PHE A O 1
ATOM 709 N N . ASN A 1 90 ? 14.172 -17.851 6.403 1.00 89.75 90 ASN A N 1
ATOM 710 C CA . ASN A 1 90 ? 13.855 -16.829 7.400 1.00 89.75 90 ASN A CA 1
ATOM 711 C C . ASN A 1 90 ? 13.084 -15.647 6.791 1.00 89.75 90 ASN A C 1
ATOM 713 O O . ASN A 1 90 ? 12.102 -15.191 7.381 1.00 89.75 90 ASN A O 1
ATOM 717 N N . THR A 1 91 ? 13.456 -15.195 5.591 1.00 87.50 91 THR A N 1
ATOM 718 C CA . THR A 1 91 ? 12.704 -14.175 4.848 1.00 87.50 91 THR A CA 1
ATOM 719 C C . THR A 1 91 ? 11.297 -14.661 4.509 1.00 87.50 91 THR A C 1
ATOM 721 O O . THR A 1 91 ? 10.333 -13.950 4.782 1.00 87.50 91 THR A O 1
ATOM 724 N N . ALA A 1 92 ? 11.144 -15.891 4.008 1.00 90.56 92 ALA A N 1
ATOM 725 C CA . ALA A 1 92 ? 9.833 -16.455 3.684 1.00 90.56 92 ALA A CA 1
ATOM 726 C C . ALA A 1 92 ? 8.931 -16.598 4.923 1.00 90.56 92 ALA A C 1
ATOM 728 O O . ALA A 1 92 ? 7.730 -16.328 4.858 1.00 90.56 92 ALA A O 1
ATOM 729 N N . VAL A 1 93 ? 9.498 -16.985 6.071 1.00 91.19 93 VAL A N 1
ATOM 730 C CA . VAL A 1 93 ? 8.777 -17.023 7.351 1.00 91.19 93 VAL A CA 1
ATOM 731 C C . VAL A 1 93 ? 8.366 -15.615 7.784 1.00 91.19 93 VAL A C 1
ATOM 733 O O . VAL A 1 93 ? 7.237 -15.434 8.241 1.00 91.19 93 VAL A O 1
ATOM 736 N N . SER A 1 94 ? 9.240 -14.619 7.625 1.00 91.38 94 SER A N 1
ATOM 737 C CA . SER A 1 94 ? 8.925 -13.220 7.933 1.00 91.38 94 SER A CA 1
ATOM 738 C C . SER A 1 94 ? 7.785 -12.687 7.056 1.00 91.38 94 SER A C 1
ATOM 740 O O . SER A 1 94 ? 6.786 -12.195 7.580 1.00 91.38 94 SER A O 1
ATOM 742 N N . ASP A 1 95 ? 7.858 -12.885 5.737 1.00 91.88 95 ASP A N 1
ATOM 743 C CA . ASP A 1 95 ? 6.805 -12.492 4.792 1.00 91.88 95 ASP A CA 1
ATOM 744 C C . ASP A 1 95 ? 5.476 -13.194 5.097 1.00 91.88 95 ASP A C 1
ATOM 746 O O . ASP A 1 95 ? 4.408 -12.569 5.077 1.00 91.88 95 ASP A O 1
ATOM 750 N N . LEU A 1 96 ? 5.528 -14.485 5.449 1.00 93.19 96 LEU A N 1
ATOM 751 C CA . LEU A 1 96 ? 4.353 -15.223 5.893 1.00 93.19 96 LEU A CA 1
ATOM 752 C C . LEU A 1 96 ? 3.746 -14.555 7.129 1.00 93.19 96 LEU A C 1
ATOM 754 O O . LEU A 1 96 ? 2.554 -14.245 7.109 1.00 93.19 96 LEU A O 1
ATOM 758 N N . LYS A 1 97 ? 4.544 -14.294 8.171 1.00 93.75 97 LYS A N 1
ATOM 759 C CA . LYS A 1 97 ? 4.085 -13.630 9.400 1.00 93.75 97 LYS A CA 1
ATOM 760 C C . LYS A 1 97 ? 3.465 -12.259 9.102 1.00 93.75 97 LYS A C 1
ATOM 762 O O . LYS A 1 97 ? 2.346 -12.006 9.547 1.00 93.75 97 LYS A O 1
ATOM 767 N N . ILE A 1 98 ? 4.110 -11.424 8.284 1.00 94.19 98 ILE A N 1
ATOM 768 C CA . ILE A 1 98 ? 3.581 -10.115 7.858 1.00 94.19 98 ILE A CA 1
ATOM 769 C C . ILE A 1 98 ? 2.208 -10.272 7.189 1.00 94.19 98 ILE A C 1
ATOM 771 O O . ILE A 1 98 ? 1.268 -9.552 7.529 1.00 94.19 98 ILE A O 1
ATOM 775 N N . SER A 1 99 ? 2.045 -11.258 6.300 1.00 94.25 99 SER A N 1
ATOM 776 C CA . SER A 1 99 ? 0.777 -11.499 5.591 1.00 94.25 99 SER A CA 1
ATOM 777 C C . SER A 1 99 ? -0.398 -11.895 6.501 1.00 94.25 99 SER A C 1
ATOM 779 O O . SER A 1 99 ? -1.556 -11.823 6.077 1.00 94.25 99 SER A O 1
ATOM 781 N N . TRP A 1 100 ? -0.118 -12.340 7.731 1.00 95.38 100 TRP A N 1
ATOM 782 C CA . TRP A 1 100 ? -1.126 -12.695 8.730 1.00 95.38 100 TRP A CA 1
ATOM 783 C C . TRP A 1 100 ? -1.504 -11.531 9.647 1.00 95.38 100 TRP A C 1
ATOM 785 O O . TRP A 1 100 ? -2.610 -11.550 10.189 1.00 95.38 100 TRP A O 1
ATOM 795 N N . VAL A 1 101 ? -0.665 -10.497 9.777 1.00 94.19 101 VAL A N 1
ATOM 796 C CA . VAL A 1 101 ? -0.934 -9.336 10.649 1.00 94.19 101 VAL A CA 1
ATOM 797 C C . VAL A 1 101 ? -2.277 -8.678 10.319 1.00 94.19 101 VAL A C 1
ATOM 799 O O . VAL A 1 101 ? -3.048 -8.388 11.234 1.00 94.19 101 VAL A O 1
ATOM 802 N N . SER A 1 102 ? -2.599 -8.505 9.033 1.00 92.50 102 SER A N 1
ATOM 803 C CA . SER A 1 102 ? -3.869 -7.912 8.579 1.00 92.50 102 SER A CA 1
ATOM 804 C C . SER A 1 102 ? -5.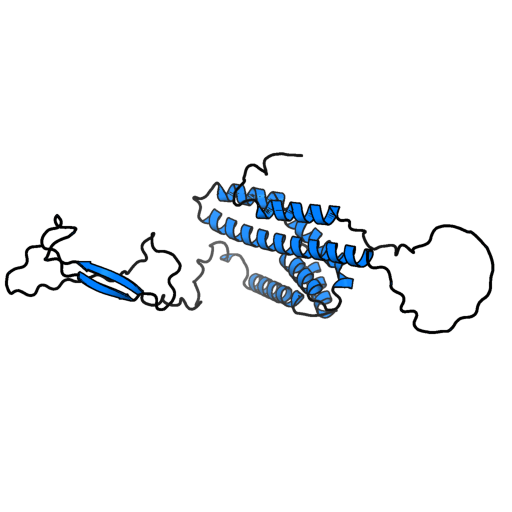071 -8.863 8.625 1.00 92.50 102 SER A C 1
ATOM 806 O O . SER A 1 102 ? -6.212 -8.413 8.559 1.00 92.50 102 SER A O 1
ATOM 808 N N . LYS A 1 103 ? -4.839 -10.176 8.745 1.00 93.06 103 LYS A N 1
ATOM 809 C CA . LYS A 1 103 ? -5.892 -11.208 8.727 1.00 93.06 103 LYS A CA 1
ATOM 810 C C . LYS A 1 103 ? -6.356 -11.607 10.126 1.00 93.06 103 LYS A C 1
ATOM 812 O O . LYS A 1 103 ? -7.506 -12.009 10.304 1.00 93.06 103 LYS A O 1
ATOM 817 N N . LEU A 1 104 ? -5.456 -11.549 11.105 1.00 91.38 104 LEU A N 1
ATOM 818 C CA . LEU A 1 104 ? -5.765 -11.821 12.506 1.00 91.38 104 LEU A CA 1
ATOM 819 C C . LEU A 1 104 ? -6.505 -10.631 13.134 1.00 91.38 104 LEU A C 1
ATOM 821 O O . LEU A 1 104 ? -6.388 -9.499 12.677 1.00 91.38 104 LEU A O 1
ATOM 825 N N . LYS A 1 105 ? -7.264 -10.886 14.205 1.00 88.00 105 LYS A N 1
ATOM 826 C CA . LYS A 1 105 ? -8.071 -9.869 14.897 1.00 88.00 105 LYS A CA 1
ATOM 827 C C . LYS A 1 105 ? -7.660 -9.718 16.356 1.00 88.00 105 LYS A C 1
ATOM 829 O O . LYS A 1 105 ? -7.212 -10.681 16.982 1.00 88.00 105 LYS A O 1
ATOM 834 N N . GLY A 1 106 ? -7.861 -8.518 16.898 1.00 85.44 106 GLY A N 1
ATOM 835 C CA . GLY A 1 106 ? -7.604 -8.204 18.301 1.00 85.44 106 GLY A CA 1
ATOM 836 C C . GLY A 1 106 ? -6.153 -8.460 18.722 1.00 85.44 106 GLY A C 1
ATOM 837 O O . GLY A 1 106 ? -5.213 -8.208 17.965 1.00 85.44 106 GLY A O 1
ATOM 838 N N . LYS A 1 107 ? -5.982 -8.995 19.935 1.00 87.62 107 LYS A N 1
ATOM 839 C CA . LYS A 1 107 ? -4.676 -9.145 20.591 1.00 87.62 107 LYS A CA 1
ATOM 840 C C . LYS A 1 107 ? -3.680 -10.006 19.802 1.00 87.62 107 LYS A C 1
ATOM 842 O O . LYS A 1 107 ? -2.508 -9.671 19.746 1.00 87.62 107 LYS A O 1
ATOM 847 N N . ALA A 1 108 ? -4.140 -11.056 19.120 1.00 89.75 108 ALA A N 1
ATOM 848 C CA . ALA A 1 108 ? -3.253 -11.933 18.349 1.00 89.75 108 ALA A CA 1
ATOM 849 C C . ALA A 1 108 ? -2.547 -11.205 17.186 1.00 89.75 108 ALA A C 1
ATOM 851 O O . ALA A 1 108 ? -1.395 -11.501 16.886 1.00 89.75 108 ALA A O 1
ATOM 852 N N . SER A 1 109 ? -3.222 -10.241 16.544 1.00 91.00 109 SER A N 1
ATOM 853 C CA . SER A 1 109 ? -2.604 -9.389 15.514 1.00 91.00 109 SER A CA 1
ATOM 854 C C . SER A 1 109 ? -1.590 -8.417 16.125 1.00 91.00 109 SER A C 1
ATOM 856 O O . SER A 1 109 ? -0.549 -8.149 15.530 1.00 91.00 109 SER A O 1
ATOM 858 N N . GLU A 1 110 ? -1.879 -7.895 17.318 1.00 90.88 110 GLU A N 1
ATOM 859 C CA . GLU A 1 110 ? -1.002 -6.958 18.022 1.00 90.88 110 GLU A CA 1
ATOM 860 C C . GLU A 1 110 ? 0.271 -7.624 18.551 1.00 90.88 110 GLU A C 1
ATOM 862 O O . GLU A 1 110 ? 1.359 -7.099 18.335 1.00 90.88 110 GLU A O 1
ATOM 867 N N . ASP A 1 111 ? 0.144 -8.797 19.171 1.00 92.94 111 ASP A N 1
ATOM 868 C CA . ASP A 1 111 ? 1.279 -9.569 19.679 1.00 92.94 111 ASP A CA 1
ATOM 869 C C . ASP A 1 111 ? 2.234 -9.942 18.526 1.00 92.94 111 ASP A C 1
ATOM 871 O O . ASP A 1 111 ? 3.440 -9.719 18.626 1.00 92.94 111 ASP A O 1
ATOM 875 N N . LEU A 1 112 ? 1.689 -10.408 17.390 1.00 92.81 112 LEU A N 1
ATOM 876 C CA . LEU A 1 112 ? 2.477 -10.724 16.192 1.00 92.81 112 LEU A CA 1
ATOM 877 C C . LEU A 1 112 ? 3.153 -9.482 15.593 1.00 92.81 112 LEU A C 1
ATOM 879 O O . LEU A 1 112 ? 4.302 -9.544 15.162 1.00 92.81 112 LEU A O 1
ATOM 883 N N . PHE A 1 113 ? 2.449 -8.348 15.555 1.00 93.25 113 PHE A N 1
ATOM 884 C CA . PHE A 1 113 ? 3.021 -7.092 15.078 1.00 93.25 113 PHE A CA 1
ATOM 885 C C . PHE A 1 113 ? 4.193 -6.639 15.954 1.00 93.25 113 PHE A C 1
ATOM 887 O O . PHE A 1 113 ? 5.227 -6.260 15.414 1.00 93.25 113 PHE A O 1
ATOM 894 N N . ASN A 1 114 ? 4.057 -6.707 17.281 1.00 92.94 114 ASN A N 1
ATOM 895 C CA . ASN A 1 114 ? 5.110 -6.296 18.209 1.00 92.94 114 ASN A CA 1
ATOM 896 C C . ASN A 1 114 ? 6.355 -7.191 18.099 1.00 92.94 114 ASN A C 1
ATOM 898 O O . ASN A 1 114 ? 7.462 -6.664 18.051 1.00 92.94 114 ASN A O 1
ATOM 902 N N . GLU A 1 115 ? 6.182 -8.511 17.965 1.00 92.19 115 GLU A N 1
ATOM 903 C CA . GLU A 1 115 ? 7.288 -9.452 17.717 1.00 92.19 115 GLU A CA 1
ATOM 904 C C . GLU A 1 115 ? 8.069 -9.086 16.441 1.00 92.19 115 GLU A C 1
ATOM 906 O O . GLU A 1 115 ? 9.299 -9.009 16.435 1.00 92.19 115 GLU A O 1
ATOM 911 N N . LEU A 1 116 ? 7.354 -8.817 15.345 1.00 90.62 116 LEU A N 1
ATOM 912 C CA . LEU A 1 116 ? 7.979 -8.440 14.075 1.00 90.62 116 LEU A CA 1
ATOM 913 C C . LEU A 1 116 ? 8.644 -7.060 14.151 1.00 90.62 116 LEU A C 1
ATOM 915 O O . LEU A 1 116 ? 9.709 -6.859 13.567 1.00 90.62 116 LEU A O 1
ATOM 919 N N . LEU A 1 117 ? 8.058 -6.130 14.908 1.00 90.31 117 LEU A N 1
ATOM 920 C CA . LEU A 1 117 ? 8.595 -4.787 15.103 1.00 90.31 117 LEU A CA 1
ATOM 921 C C . LEU A 1 117 ? 9.900 -4.800 15.913 1.00 90.31 117 LEU A C 1
ATOM 923 O O . LEU A 1 117 ? 10.743 -3.929 15.723 1.00 90.31 117 LEU A O 1
ATOM 927 N N . GLU A 1 118 ? 10.111 -5.772 16.801 1.00 89.62 118 GLU A N 1
ATOM 928 C CA . GLU A 1 118 ? 11.402 -5.942 17.484 1.00 89.62 118 GLU A CA 1
ATOM 929 C C . GLU A 1 118 ? 12.520 -6.361 16.524 1.00 89.62 118 GLU A C 1
ATOM 931 O O . GLU A 1 118 ? 13.675 -5.984 16.728 1.00 89.62 118 GLU A O 1
ATOM 936 N N . THR A 1 119 ? 12.169 -7.091 15.463 1.00 85.75 119 THR A N 1
ATOM 937 C CA . THR A 1 119 ? 13.125 -7.611 14.479 1.00 85.75 119 THR A CA 1
ATOM 938 C C . THR A 1 119 ? 13.448 -6.579 13.398 1.00 85.75 119 THR A C 1
ATOM 940 O O . THR A 1 119 ? 14.617 -6.362 13.088 1.00 85.75 119 THR A O 1
ATOM 943 N N . ASP A 1 120 ? 12.430 -5.920 12.834 1.00 83.88 120 ASP A N 1
ATOM 944 C CA . ASP A 1 120 ? 12.604 -4.925 11.770 1.00 83.88 120 ASP A CA 1
ATOM 945 C C . ASP A 1 120 ? 11.568 -3.794 11.874 1.00 83.88 120 ASP A C 1
ATOM 947 O O . ASP A 1 120 ? 10.439 -3.875 11.385 1.00 83.88 120 ASP A O 1
ATOM 951 N N . LYS A 1 121 ? 11.991 -2.688 12.498 1.00 82.69 121 LYS A N 1
ATOM 952 C CA . LYS A 1 121 ? 11.176 -1.475 12.696 1.00 82.69 121 LYS A CA 1
ATOM 953 C C . LYS A 1 121 ? 10.951 -0.678 11.415 1.00 82.69 121 LYS A C 1
ATOM 955 O O . LYS A 1 121 ? 10.073 0.176 11.377 1.00 82.69 121 LYS A O 1
ATOM 960 N N . THR A 1 122 ? 11.763 -0.925 10.391 1.00 86.69 122 THR A N 1
ATOM 961 C CA . THR A 1 122 ? 11.787 -0.143 9.148 1.00 86.69 122 THR A CA 1
ATOM 962 C C . THR A 1 122 ? 11.001 -0.799 8.017 1.00 86.69 122 THR A C 1
ATOM 964 O O . THR A 1 122 ? 10.941 -0.277 6.902 1.00 86.69 122 THR A O 1
ATOM 967 N N . ASN A 1 123 ? 10.352 -1.929 8.298 1.00 89.12 123 ASN A N 1
ATOM 968 C CA . ASN A 1 123 ? 9.610 -2.679 7.305 1.00 89.12 123 ASN A CA 1
ATOM 969 C C . ASN A 1 123 ? 8.274 -2.005 6.954 1.00 89.12 123 ASN A C 1
ATOM 971 O O . ASN A 1 123 ? 7.270 -2.133 7.657 1.00 89.12 123 ASN A O 1
ATOM 975 N N . VAL A 1 124 ? 8.236 -1.332 5.804 1.00 91.19 124 VAL A N 1
ATOM 976 C CA . VAL A 1 124 ? 7.030 -0.653 5.302 1.00 91.19 124 VAL A CA 1
ATOM 977 C C . VAL A 1 124 ? 5.851 -1.620 5.120 1.00 91.19 124 VAL A C 1
ATOM 979 O O . VAL A 1 124 ? 4.710 -1.247 5.393 1.00 91.19 124 VAL A O 1
ATOM 982 N N . ARG A 1 125 ? 6.101 -2.873 4.709 1.00 91.94 125 ARG A N 1
ATOM 983 C CA . ARG A 1 125 ? 5.032 -3.871 4.515 1.00 91.94 125 ARG A CA 1
ATOM 984 C C . ARG A 1 125 ? 4.389 -4.270 5.841 1.00 91.94 125 ARG A C 1
ATOM 986 O O . ARG A 1 125 ? 3.169 -4.403 5.900 1.00 91.94 125 ARG A O 1
ATOM 993 N N . LEU A 1 126 ? 5.184 -4.413 6.902 1.00 93.62 126 LEU A N 1
ATOM 994 C CA . LEU A 1 126 ? 4.686 -4.689 8.251 1.00 93.62 126 LEU A CA 1
ATOM 995 C C . LEU A 1 126 ? 3.779 -3.560 8.756 1.00 93.62 126 LEU A C 1
ATOM 997 O O . LEU A 1 126 ? 2.672 -3.816 9.238 1.00 93.62 126 LEU A O 1
ATOM 1001 N N . LEU A 1 127 ? 4.231 -2.310 8.619 1.00 93.81 127 LEU A N 1
ATOM 1002 C CA . LEU A 1 127 ? 3.468 -1.136 9.045 1.00 93.81 127 LEU A CA 1
ATOM 1003 C C . LEU A 1 127 ? 2.156 -1.005 8.258 1.00 93.81 127 LEU A C 1
ATOM 1005 O O . LEU A 1 127 ? 1.100 -0.807 8.860 1.00 93.81 127 LEU A O 1
ATOM 1009 N N . LEU A 1 128 ? 2.194 -1.201 6.934 1.00 93.75 128 LEU A N 1
ATOM 1010 C CA . LEU A 1 128 ? 0.993 -1.208 6.096 1.00 93.75 128 LEU A CA 1
ATOM 1011 C C . LEU A 1 128 ? 0.012 -2.309 6.517 1.00 93.75 128 LEU A C 1
ATOM 1013 O O . LEU A 1 128 ? -1.177 -2.036 6.683 1.00 93.75 128 LEU A O 1
ATOM 1017 N N . ALA A 1 129 ? 0.494 -3.536 6.730 1.00 93.75 129 ALA A N 1
ATOM 1018 C CA . ALA A 1 129 ? -0.352 -4.648 7.155 1.00 93.75 129 ALA A CA 1
ATOM 1019 C C . ALA A 1 129 ? -1.047 -4.345 8.493 1.00 93.75 129 ALA A C 1
ATOM 1021 O O . ALA A 1 129 ? -2.227 -4.656 8.670 1.00 93.75 129 ALA A O 1
ATOM 1022 N N . ARG A 1 130 ? -0.354 -3.673 9.421 1.00 94.81 130 ARG A N 1
ATOM 1023 C CA . ARG A 1 130 ? -0.954 -3.233 10.685 1.00 94.81 130 ARG A CA 1
ATOM 1024 C C . ARG A 1 130 ? -1.998 -2.140 10.486 1.00 94.81 130 ARG A C 1
ATOM 1026 O O . ARG A 1 130 ? -3.065 -2.225 11.085 1.00 94.81 130 ARG A O 1
ATOM 1033 N N . ILE A 1 131 ? -1.727 -1.151 9.635 1.00 93.75 131 ILE A N 1
ATOM 1034 C CA . ILE A 1 131 ? -2.703 -0.116 9.265 1.00 93.75 131 ILE A CA 1
ATOM 1035 C C . ILE A 1 131 ? -3.970 -0.764 8.686 1.00 93.75 131 ILE A C 1
ATOM 1037 O O . ILE A 1 131 ? -5.071 -0.429 9.110 1.00 93.75 131 ILE A O 1
ATOM 1041 N N . GLN A 1 132 ? -3.829 -1.736 7.779 1.00 92.88 132 GLN A N 1
ATOM 1042 C CA . GLN A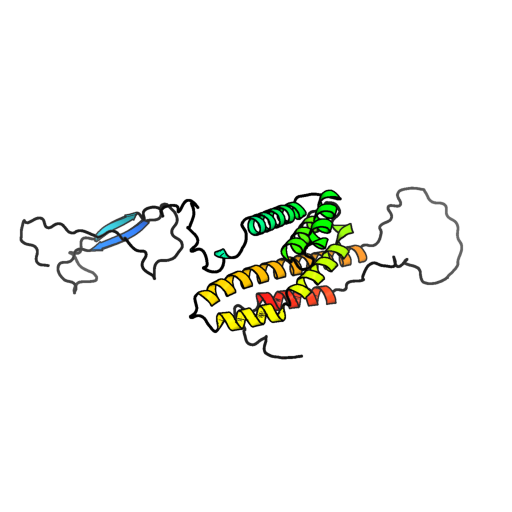 1 132 ? -4.954 -2.480 7.201 1.00 92.88 132 GLN A CA 1
ATOM 1043 C C . GLN A 1 132 ? -5.738 -3.284 8.250 1.00 92.88 132 GLN A C 1
ATOM 1045 O O . GLN A 1 132 ? -6.967 -3.331 8.178 1.00 92.88 132 GLN A O 1
ATOM 1050 N N . ALA A 1 133 ? -5.050 -3.881 9.230 1.00 92.62 133 ALA A N 1
ATOM 1051 C CA . ALA A 1 133 ? -5.685 -4.592 10.341 1.00 92.62 133 ALA A CA 1
ATOM 1052 C C . ALA A 1 133 ? -6.584 -3.656 11.166 1.00 92.62 133 ALA A C 1
ATOM 1054 O O . ALA A 1 133 ? -7.744 -3.976 11.412 1.00 92.62 133 ALA A O 1
ATOM 1055 N N . LEU A 1 134 ? -6.059 -2.484 11.552 1.00 92.19 134 LEU A N 1
ATOM 1056 C CA . LEU A 1 134 ? -6.787 -1.482 12.341 1.00 92.19 134 LEU A CA 1
ATOM 1057 C C . LEU A 1 134 ? -7.972 -0.891 11.567 1.00 92.19 134 LEU A C 1
ATOM 1059 O O . LEU A 1 134 ? -9.035 -0.662 12.138 1.00 92.19 134 LEU A O 1
ATOM 1063 N N . ASP A 1 135 ? -7.798 -0.690 10.261 1.00 88.88 135 ASP A N 1
ATOM 1064 C CA . ASP A 1 135 ? -8.830 -0.165 9.363 1.00 88.88 135 ASP A CA 1
ATOM 1065 C C . ASP A 1 135 ? -9.969 -1.172 9.118 1.00 88.88 135 ASP A C 1
ATOM 1067 O O . ASP A 1 135 ? -11.090 -0.784 8.806 1.00 88.88 135 ASP A O 1
ATOM 1071 N N . SER A 1 136 ? -9.702 -2.469 9.285 1.00 88.62 136 SER A N 1
ATOM 1072 C CA . SER A 1 136 ? -10.696 -3.540 9.120 1.00 88.62 136 SER A CA 1
ATOM 1073 C C . SER A 1 136 ? -11.361 -3.959 10.437 1.00 88.62 136 SER A C 1
ATOM 1075 O O . SER A 1 136 ? -12.235 -4.832 10.434 1.00 88.62 136 SER A O 1
ATOM 1077 N N . ASP A 1 137 ? -10.940 -3.393 11.573 1.00 89.06 137 ASP A N 1
ATOM 1078 C CA . ASP A 1 137 ? -11.486 -3.752 12.878 1.00 89.06 137 ASP A CA 1
ATOM 1079 C C . ASP A 1 137 ? -12.885 -3.148 13.087 1.00 89.06 137 ASP A C 1
ATOM 1081 O O . ASP A 1 137 ? -13.182 -2.016 12.709 1.00 89.06 137 ASP A O 1
ATOM 1085 N N . SER A 1 138 ? -13.755 -3.898 13.760 1.00 83.81 138 SER A N 1
ATOM 1086 C CA . SER A 1 138 ? -15.066 -3.421 14.211 1.00 83.81 138 SER A CA 1
ATOM 1087 C C . SER A 1 138 ? -15.003 -2.180 15.112 1.00 83.81 138 SER A C 1
ATOM 1089 O O . SER A 1 138 ? -15.957 -1.408 15.147 1.00 83.81 138 SER A O 1
ATOM 1091 N N . GLN A 1 139 ? -13.893 -1.984 15.831 1.00 84.62 139 GLN A N 1
ATOM 1092 C CA . GLN A 1 139 ? -13.637 -0.844 16.714 1.00 84.62 139 GLN A CA 1
ATOM 1093 C C . GLN A 1 139 ? -12.660 0.163 16.090 1.00 84.62 139 GLN A C 1
ATOM 1095 O O . GLN A 1 139 ? -11.948 0.864 16.807 1.00 84.62 139 GLN A O 1
ATOM 1100 N N . ARG A 1 140 ? -12.633 0.269 14.752 1.00 86.94 140 ARG A N 1
ATOM 1101 C CA . ARG A 1 140 ? -11.781 1.199 13.986 1.00 86.94 140 ARG A CA 1
ATOM 1102 C C . ARG A 1 140 ? -11.729 2.615 14.569 1.00 86.94 140 ARG A C 1
ATOM 1104 O O . ARG A 1 140 ? -10.650 3.194 14.652 1.00 86.94 140 ARG A O 1
ATOM 1111 N N . SER A 1 141 ? -12.860 3.151 15.038 1.00 85.12 141 SER A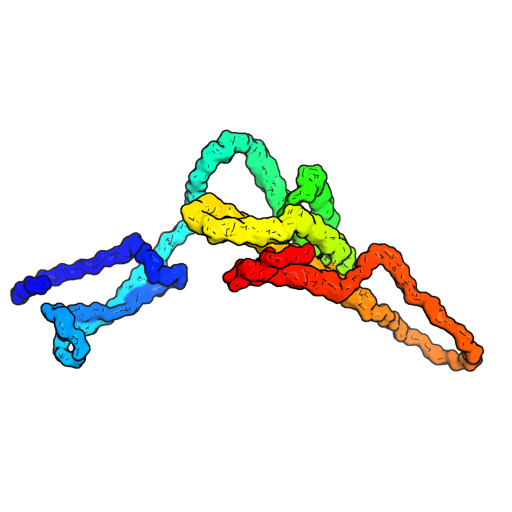 N 1
ATOM 1112 C CA . SER A 1 141 ? -12.949 4.491 15.642 1.00 85.12 141 SER A CA 1
ATOM 1113 C C . SER A 1 141 ? -12.035 4.691 16.860 1.00 85.12 141 SER A C 1
ATOM 1115 O O . SER A 1 141 ? -11.575 5.803 17.102 1.00 85.12 141 SER A O 1
ATOM 1117 N N . GLN A 1 142 ? -11.719 3.625 17.599 1.00 87.62 142 GLN A N 1
ATOM 1118 C CA . GLN A 1 142 ? -10.817 3.662 18.756 1.00 87.62 142 GLN A CA 1
ATOM 1119 C C . GLN A 1 142 ? -9.335 3.620 18.353 1.00 87.62 142 GLN A C 1
ATOM 1121 O O . GLN A 1 142 ? -8.455 3.917 19.159 1.00 87.62 142 GLN A O 1
ATOM 1126 N N . HIS A 1 143 ? -9.040 3.251 17.105 1.00 88.00 143 HIS A N 1
ATOM 1127 C CA . HIS A 1 143 ? -7.684 3.023 16.609 1.00 88.00 143 HIS A CA 1
ATOM 1128 C C . HIS A 1 143 ? -7.184 4.107 15.647 1.00 88.00 143 HIS A C 1
ATOM 1130 O O . HIS A 1 143 ? -6.021 4.061 15.242 1.00 88.00 143 HIS A O 1
ATOM 1136 N N . LEU A 1 144 ? -8.012 5.109 15.331 1.00 89.56 144 LEU A N 1
ATOM 1137 C CA . LEU A 1 144 ? -7.709 6.164 14.356 1.00 89.56 144 LEU A CA 1
ATOM 1138 C C . LEU A 1 144 ? -6.390 6.892 14.661 1.00 89.56 144 LEU A C 1
ATOM 1140 O O . LEU A 1 144 ? -5.533 7.019 13.789 1.00 89.56 144 LEU A O 1
ATOM 1144 N N . SER A 1 145 ? -6.157 7.293 15.916 1.00 90.44 145 SER A N 1
ATOM 1145 C CA . SER A 1 145 ? -4.911 7.972 16.310 1.00 90.44 145 SER A CA 1
ATOM 1146 C C . SER A 1 145 ? -3.676 7.093 16.099 1.00 90.44 145 SER A C 1
ATOM 1148 O O . SER A 1 145 ? -2.630 7.568 15.652 1.00 90.44 145 SER A O 1
ATOM 1150 N N . ARG A 1 146 ? -3.789 5.788 16.381 1.00 91.19 146 ARG A N 1
ATOM 1151 C CA . ARG A 1 146 ? -2.688 4.841 16.171 1.00 91.19 146 ARG A CA 1
ATOM 1152 C C . ARG A 1 146 ? -2.441 4.601 14.685 1.00 91.19 146 ARG A C 1
ATOM 1154 O O . ARG A 1 146 ? -1.284 4.533 14.279 1.00 91.19 146 ARG A O 1
ATOM 1161 N N . GLN A 1 147 ? -3.504 4.522 13.889 1.00 92.94 147 GLN A N 1
ATOM 1162 C CA . GLN A 1 147 ? -3.435 4.418 12.434 1.00 92.94 147 GLN A CA 1
ATOM 1163 C C . GLN A 1 147 ? -2.687 5.612 11.826 1.00 92.94 147 GLN A C 1
ATOM 1165 O O . GLN A 1 147 ? -1.800 5.411 11.001 1.00 92.94 147 GLN A O 1
ATOM 1170 N N . ILE A 1 148 ? -2.975 6.837 12.281 1.00 93.19 148 ILE A N 1
ATOM 1171 C CA . ILE A 1 148 ? -2.293 8.054 11.812 1.00 93.19 148 ILE A CA 1
ATOM 1172 C C . ILE A 1 148 ? -0.810 8.056 12.204 1.00 93.19 148 ILE A C 1
ATOM 1174 O O . ILE A 1 148 ? 0.033 8.399 11.380 1.00 93.19 148 ILE A O 1
ATOM 1178 N N . CYS A 1 149 ? -0.479 7.638 13.430 1.00 92.81 149 CYS A N 1
ATOM 1179 C CA . CYS A 1 149 ? 0.911 7.517 13.880 1.00 92.81 149 CYS A CA 1
ATOM 1180 C C . CYS A 1 149 ? 1.713 6.561 12.985 1.00 92.81 149 CYS A C 1
ATOM 1182 O O . CYS A 1 149 ? 2.750 6.946 12.460 1.00 92.81 149 CYS A O 1
ATOM 1184 N N . LEU A 1 150 ? 1.197 5.348 12.755 1.00 93.25 150 LEU A N 1
ATOM 1185 C CA . LEU A 1 150 ? 1.856 4.364 11.889 1.00 93.25 150 LEU A CA 1
ATOM 1186 C C . LEU A 1 150 ? 1.956 4.852 10.441 1.00 93.25 150 LEU A C 1
ATOM 1188 O O . LEU A 1 150 ? 2.937 4.571 9.758 1.00 93.25 150 LEU A O 1
ATOM 1192 N N . ALA A 1 151 ? 0.947 5.585 9.962 1.00 93.75 151 ALA A N 1
ATOM 1193 C CA . ALA A 1 151 ? 0.998 6.181 8.638 1.00 93.75 151 ALA A CA 1
ATOM 1194 C C . ALA A 1 151 ? 2.142 7.197 8.533 1.00 93.75 151 ALA A C 1
ATOM 1196 O O . ALA A 1 151 ? 2.888 7.143 7.565 1.00 93.75 151 ALA A O 1
ATOM 1197 N N . ASN A 1 152 ? 2.325 8.073 9.527 1.00 94.06 152 ASN A N 1
ATOM 1198 C CA . ASN A 1 152 ? 3.452 9.011 9.549 1.00 94.06 152 ASN A CA 1
ATOM 1199 C C . ASN A 1 152 ? 4.802 8.280 9.525 1.00 94.06 152 ASN A C 1
ATOM 1201 O O . ASN A 1 152 ? 5.641 8.633 8.702 1.00 94.06 152 ASN A O 1
ATOM 1205 N N . ASP A 1 153 ? 4.960 7.206 10.308 1.00 93.75 153 ASP A N 1
ATOM 1206 C CA . ASP A 1 153 ? 6.184 6.392 10.298 1.00 93.75 153 ASP A CA 1
ATOM 1207 C C . ASP A 1 153 ? 6.498 5.863 8.882 1.00 93.75 153 ASP A C 1
ATOM 1209 O O . ASP A 1 153 ? 7.636 5.923 8.414 1.00 93.75 153 ASP A O 1
ATOM 1213 N N . VAL A 1 154 ? 5.483 5.388 8.146 1.00 92.62 154 VAL A N 1
ATOM 1214 C CA . VAL A 1 154 ? 5.660 4.930 6.756 1.00 92.62 154 VAL A CA 1
ATOM 1215 C C . VAL A 1 154 ? 6.040 6.075 5.814 1.00 92.62 154 VAL A C 1
ATOM 1217 O O . VAL A 1 154 ? 6.885 5.887 4.933 1.00 92.62 154 VAL A O 1
ATOM 1220 N N . LEU A 1 155 ? 5.418 7.246 5.967 1.00 92.62 155 LEU A N 1
ATOM 1221 C CA . LEU A 1 155 ? 5.705 8.413 5.129 1.00 92.62 155 LEU A CA 1
ATOM 1222 C C . LEU A 1 155 ? 7.141 8.907 5.335 1.00 92.62 155 LEU A C 1
ATOM 1224 O O . LEU A 1 155 ? 7.824 9.200 4.349 1.00 92.62 155 LEU A O 1
ATOM 1228 N N . ASP A 1 156 ? 7.620 8.902 6.578 1.00 92.19 156 ASP A N 1
ATOM 1229 C CA . ASP A 1 156 ? 8.990 9.278 6.931 1.00 92.19 156 ASP A CA 1
ATOM 1230 C C . ASP A 1 156 ? 10.017 8.289 6.357 1.00 92.19 156 ASP A C 1
ATO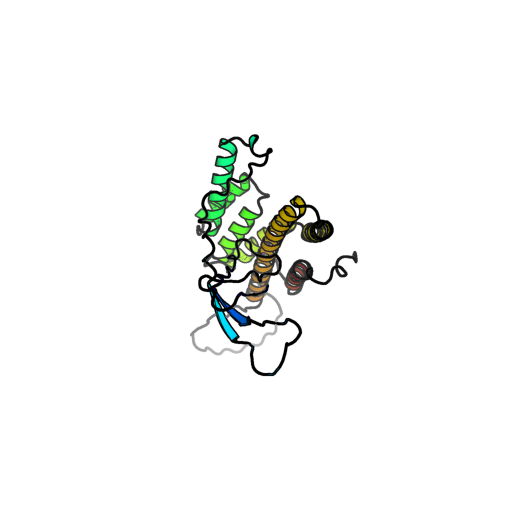M 1232 O O . ASP A 1 156 ? 11.046 8.701 5.817 1.00 92.19 156 ASP A O 1
ATOM 1236 N N . LEU A 1 157 ? 9.715 6.984 6.384 1.00 90.94 157 LEU A N 1
ATOM 1237 C CA . LEU A 1 157 ? 10.560 5.945 5.779 1.00 90.94 157 LEU A CA 1
ATOM 1238 C C . LEU A 1 157 ? 10.599 6.020 4.246 1.00 90.94 157 LEU A C 1
ATOM 1240 O O . LEU A 1 157 ? 11.612 5.691 3.623 1.00 90.94 157 LEU A O 1
ATOM 1244 N N . CYS A 1 158 ? 9.491 6.404 3.610 1.00 87.81 158 CYS A N 1
ATOM 1245 C CA . CYS A 1 158 ? 9.395 6.410 2.152 1.00 87.81 158 CYS A CA 1
ATOM 1246 C C . CYS A 1 158 ? 9.891 7.702 1.505 1.00 87.81 158 CYS A C 1
ATOM 1248 O O . CYS A 1 158 ? 10.296 7.635 0.345 1.00 87.81 158 CYS A O 1
ATOM 1250 N N . GLN A 1 159 ? 9.871 8.825 2.231 1.00 87.88 159 GLN A N 1
ATOM 1251 C CA . GLN A 1 159 ? 10.270 10.156 1.765 1.00 87.88 159 GLN A CA 1
ATOM 1252 C C . GLN A 1 159 ? 9.674 10.503 0.390 1.00 87.88 159 GLN A C 1
ATOM 1254 O O . GLN A 1 159 ? 10.313 10.340 -0.650 1.00 87.88 159 GLN A O 1
ATOM 1259 N N . ILE A 1 160 ? 8.448 11.032 0.385 1.00 86.69 160 ILE A N 1
ATOM 1260 C CA . ILE A 1 160 ? 7.664 11.337 -0.831 1.00 86.69 160 ILE A CA 1
ATOM 1261 C C . ILE A 1 160 ? 8.492 12.062 -1.909 1.00 86.69 160 ILE A C 1
ATOM 1263 O O . ILE A 1 160 ? 8.496 11.647 -3.067 1.00 86.69 160 ILE A O 1
ATOM 1267 N N . ASN A 1 161 ? 9.245 13.100 -1.532 1.00 86.44 161 ASN A N 1
ATOM 1268 C CA . ASN A 1 161 ? 10.046 13.888 -2.477 1.00 86.44 161 ASN A CA 1
ATOM 1269 C C . ASN A 1 161 ? 11.164 13.069 -3.140 1.00 86.44 161 ASN A C 1
ATOM 1271 O O . ASN A 1 161 ? 11.440 13.245 -4.328 1.00 86.44 161 ASN A O 1
ATOM 1275 N N . HIS A 1 162 ? 11.799 12.161 -2.393 1.00 87.44 162 HIS A N 1
ATOM 1276 C CA . HIS A 1 162 ? 12.828 11.276 -2.934 1.00 87.44 162 HIS A CA 1
ATOM 1277 C C . HIS A 1 162 ? 12.221 10.290 -3.937 1.00 87.44 162 HIS A C 1
ATOM 1279 O O . HIS A 1 162 ? 12.804 10.046 -4.994 1.00 87.44 162 HIS A O 1
ATOM 1285 N N . LEU A 1 163 ? 11.029 9.764 -3.641 1.00 87.56 163 LEU A N 1
ATOM 1286 C CA . LEU A 1 163 ? 10.309 8.854 -4.530 1.00 87.56 163 LEU A CA 1
ATOM 1287 C C . LEU A 1 163 ? 9.955 9.527 -5.866 1.00 87.56 163 LEU A C 1
ATOM 1289 O O . LEU A 1 163 ? 10.248 8.974 -6.919 1.00 87.56 163 LEU A O 1
ATOM 1293 N N . ILE A 1 164 ? 9.414 10.746 -5.829 1.00 85.88 164 ILE A N 1
ATOM 1294 C CA . ILE A 1 164 ? 9.101 11.522 -7.043 1.00 85.88 164 ILE A CA 1
ATOM 1295 C C . ILE A 1 164 ? 10.377 11.813 -7.844 1.00 85.88 164 ILE A C 1
ATOM 1297 O O . ILE A 1 164 ? 10.437 11.584 -9.050 1.00 85.88 164 ILE A O 1
ATOM 1301 N N . THR A 1 165 ? 11.435 12.269 -7.169 1.00 86.50 165 THR A N 1
ATOM 1302 C CA . THR A 1 165 ? 12.703 12.619 -7.828 1.00 86.50 165 THR A CA 1
ATOM 1303 C C . THR A 1 165 ? 13.338 11.410 -8.520 1.00 86.50 165 THR A C 1
ATOM 1305 O O . THR A 1 165 ? 13.798 11.519 -9.655 1.00 86.50 165 THR A O 1
ATOM 1308 N N . SER A 1 166 ? 13.343 10.248 -7.864 1.00 86.12 166 SER A N 1
ATOM 1309 C CA . SER A 1 166 ? 13.887 9.012 -8.442 1.00 86.12 166 SER A CA 1
ATOM 1310 C C . SER A 1 166 ? 13.049 8.489 -9.610 1.00 86.12 166 SER A C 1
ATOM 1312 O O . SER A 1 166 ? 13.631 8.048 -10.598 1.00 86.12 166 SER A O 1
ATOM 1314 N N . GLU A 1 167 ? 11.719 8.623 -9.571 1.00 86.38 167 GLU A N 1
ATOM 1315 C CA . GLU A 1 167 ? 10.847 8.329 -10.718 1.00 86.38 167 GLU A CA 1
ATOM 1316 C C . GLU A 1 167 ? 11.228 9.159 -11.950 1.00 86.38 167 GLU A C 1
ATOM 1318 O O . GLU A 1 167 ? 11.404 8.618 -13.041 1.00 86.38 167 GLU A O 1
ATOM 1323 N N . VAL A 1 168 ? 11.397 10.473 -11.772 1.00 85.19 168 VAL A N 1
ATOM 1324 C CA . VAL A 1 168 ? 11.749 11.405 -12.854 1.00 85.19 168 VAL A CA 1
ATOM 1325 C C . VAL A 1 168 ? 13.129 11.094 -13.434 1.00 85.19 168 VAL A C 1
ATOM 1327 O O . VAL A 1 168 ? 13.300 11.114 -14.653 1.00 85.19 168 VAL A O 1
ATOM 1330 N N . ILE A 1 169 ? 14.112 10.793 -12.578 1.00 85.00 169 ILE A N 1
ATOM 1331 C CA . ILE A 1 169 ? 15.467 10.430 -13.015 1.00 85.00 169 ILE A CA 1
ATOM 1332 C C . ILE A 1 169 ? 15.429 9.139 -13.840 1.00 85.00 169 ILE A C 1
ATOM 1334 O O . ILE A 1 169 ? 15.934 9.126 -14.960 1.00 85.00 169 ILE A O 1
ATOM 1338 N N . LEU A 1 170 ? 14.775 8.088 -13.334 1.00 85.19 170 LEU A N 1
ATOM 1339 C CA . LEU A 1 170 ? 14.700 6.795 -14.020 1.00 85.19 170 LEU A CA 1
ATOM 1340 C C . LEU A 1 170 ? 13.939 6.887 -15.347 1.00 85.19 170 LEU A C 1
ATOM 1342 O O . LEU A 1 170 ? 14.391 6.335 -16.349 1.00 85.19 170 LEU A O 1
ATOM 1346 N N . LYS A 1 171 ? 12.829 7.636 -15.391 1.00 83.38 171 LYS A N 1
ATOM 1347 C CA . LYS A 1 171 ? 12.065 7.881 -16.626 1.00 83.38 171 LYS A CA 1
ATOM 1348 C C . LYS A 1 171 ? 12.849 8.667 -17.674 1.00 83.38 171 LYS A C 1
ATOM 1350 O O . LYS A 1 171 ? 12.551 8.558 -18.851 1.00 83.38 171 LYS A O 1
ATOM 1355 N N . LYS A 1 172 ? 13.843 9.468 -17.288 1.00 82.88 172 LYS A N 1
ATOM 1356 C CA . LYS A 1 172 ? 14.687 10.191 -18.252 1.00 82.88 172 LYS A CA 1
ATOM 1357 C C . LYS A 1 172 ? 15.716 9.279 -18.932 1.00 82.88 172 LYS A C 1
ATOM 1359 O O . LYS A 1 172 ? 16.201 9.601 -20.015 1.00 82.88 172 LYS A O 1
ATOM 1364 N N . GLU A 1 173 ? 16.046 8.151 -18.315 1.00 78.75 173 GLU A N 1
ATOM 1365 C CA . GLU A 1 173 ? 17.095 7.226 -18.746 1.00 78.75 173 GLU A CA 1
ATOM 1366 C C . GLU A 1 173 ? 16.503 5.930 -19.343 1.00 78.75 173 GLU A C 1
ATOM 1368 O O . GLU A 1 173 ? 16.877 4.821 -18.957 1.00 78.75 173 GLU A O 1
ATOM 1373 N N . GLU A 1 174 ? 15.569 6.068 -20.299 1.00 60.12 174 GLU A N 1
ATOM 1374 C CA . GLU A 1 174 ? 14.703 4.992 -20.837 1.00 60.12 174 GLU A CA 1
ATOM 1375 C C . GLU A 1 174 ? 15.424 3.825 -21.555 1.00 60.12 174 GLU A C 1
ATOM 1377 O O . GLU A 1 174 ? 14.774 2.858 -21.963 1.00 60.12 174 GLU A O 1
ATOM 1382 N N . SER A 1 175 ? 16.750 3.872 -21.738 1.00 61.91 175 SER A N 1
ATOM 1383 C CA . SER A 1 175 ? 17.481 2.884 -22.550 1.00 61.91 175 SER A CA 1
ATOM 1384 C C . SER A 1 175 ? 18.043 1.678 -21.787 1.00 61.91 175 SER A C 1
ATOM 1386 O O . SER A 1 175 ? 18.514 0.745 -22.437 1.00 61.91 175 SER A O 1
ATOM 1388 N N . ASN A 1 176 ? 17.991 1.656 -20.450 1.00 73.81 176 ASN A N 1
ATOM 1389 C CA . ASN A 1 176 ? 18.539 0.557 -19.646 1.00 73.81 176 ASN A CA 1
ATOM 1390 C C . ASN A 1 176 ? 17.424 -0.365 -19.108 1.00 73.81 176 ASN A C 1
ATOM 1392 O O . ASN A 1 176 ? 16.484 0.104 -18.467 1.00 73.81 176 ASN A O 1
ATOM 1396 N N . ASP A 1 177 ? 17.519 -1.677 -19.348 1.00 76.94 177 ASP A N 1
ATOM 1397 C CA . ASP A 1 177 ? 16.548 -2.656 -18.834 1.00 76.94 177 ASP A CA 1
ATOM 1398 C C . ASP A 1 177 ? 16.542 -2.716 -17.293 1.00 76.94 177 ASP A C 1
ATOM 1400 O O . ASP A 1 177 ? 15.474 -2.896 -16.702 1.00 76.94 177 ASP A O 1
ATOM 1404 N N . ASP A 1 178 ? 17.675 -2.443 -16.635 1.00 79.31 178 ASP A N 1
ATOM 1405 C CA . ASP A 1 178 ? 17.750 -2.336 -15.168 1.00 79.31 178 ASP A CA 1
ATOM 1406 C C . ASP A 1 178 ? 16.899 -1.166 -14.644 1.00 79.31 178 ASP A C 1
ATOM 1408 O O . ASP A 1 178 ? 16.185 -1.294 -13.646 1.00 79.31 178 ASP A O 1
ATOM 1412 N N . ASN A 1 179 ? 16.887 -0.041 -15.371 1.00 82.50 179 ASN A N 1
ATOM 1413 C CA . ASN A 1 179 ? 16.075 1.128 -15.024 1.00 82.50 179 ASN A CA 1
ATOM 1414 C C . ASN A 1 179 ? 14.576 0.821 -15.140 1.00 82.50 179 ASN A C 1
ATOM 1416 O O . ASN A 1 179 ? 13.782 1.340 -14.357 1.00 82.50 179 ASN A O 1
ATOM 1420 N N . LYS A 1 180 ? 14.174 -0.060 -16.068 1.00 83.50 180 LYS A N 1
ATOM 1421 C CA . LYS A 1 180 ? 12.773 -0.494 -16.195 1.00 83.50 180 LYS A CA 1
ATOM 1422 C C . LYS A 1 180 ? 12.327 -1.330 -15.000 1.00 83.50 180 LYS A C 1
ATOM 1424 O O . LYS A 1 180 ? 11.185 -1.190 -14.566 1.00 83.50 180 LYS A O 1
ATOM 1429 N N . GLN A 1 181 ? 13.192 -2.199 -14.474 1.00 85.69 181 GLN A N 1
ATOM 1430 C CA . GLN A 1 181 ? 12.864 -2.979 -13.280 1.00 85.69 181 GLN A CA 1
ATOM 1431 C C . GLN A 1 181 ? 12.822 -2.085 -12.034 1.00 85.69 181 GLN A C 1
ATOM 1433 O O . GLN A 1 181 ? 11.837 -2.120 -11.300 1.00 85.69 181 GLN A O 1
ATOM 1438 N N . ALA A 1 182 ? 13.811 -1.202 -11.863 1.00 86.69 182 ALA A N 1
ATOM 1439 C CA . ALA A 1 182 ? 13.823 -0.225 -10.774 1.00 86.69 182 ALA A CA 1
ATOM 1440 C C . ALA A 1 182 ? 12.584 0.693 -10.792 1.00 86.69 182 ALA A C 1
ATOM 1442 O O . ALA A 1 182 ? 12.030 1.010 -9.739 1.00 86.69 182 ALA A O 1
ATOM 1443 N N . LEU A 1 183 ? 12.104 1.081 -11.981 1.00 87.88 183 LEU A N 1
ATOM 1444 C CA . LEU A 1 183 ? 10.883 1.874 -12.130 1.00 87.88 183 LEU A CA 1
ATOM 1445 C C . LEU A 1 183 ? 9.639 1.113 -11.647 1.00 87.88 183 LEU A C 1
ATOM 1447 O O . LEU A 1 183 ? 8.826 1.690 -10.930 1.00 87.88 183 LEU A O 1
ATOM 1451 N N . LYS A 1 184 ? 9.504 -0.181 -11.963 1.00 88.62 184 LYS A N 1
ATOM 1452 C CA . LYS A 1 184 ? 8.386 -1.014 -11.473 1.00 88.62 184 LYS A CA 1
ATOM 1453 C C . LYS A 1 184 ? 8.384 -1.151 -9.953 1.00 88.62 184 LYS A C 1
ATOM 1455 O O . LYS A 1 184 ? 7.329 -1.084 -9.314 1.00 88.62 184 LYS A O 1
ATOM 1460 N N . ASP A 1 185 ? 9.561 -1.335 -9.365 1.00 89.44 185 ASP A N 1
ATOM 1461 C CA . ASP A 1 185 ? 9.702 -1.427 -7.912 1.00 89.44 185 ASP A CA 1
ATOM 1462 C C . ASP A 1 185 ? 9.312 -0.095 -7.254 1.00 89.44 185 ASP A C 1
ATOM 1464 O O . ASP A 1 185 ? 8.617 -0.062 -6.231 1.00 89.44 185 ASP A O 1
ATOM 1468 N N . LEU A 1 186 ? 9.678 1.020 -7.892 1.00 89.44 186 LEU A N 1
ATOM 1469 C CA . LEU A 1 186 ? 9.315 2.355 -7.443 1.00 89.44 186 LEU A CA 1
ATOM 1470 C C . LEU A 1 186 ? 7.816 2.645 -7.581 1.00 89.44 186 LEU A C 1
ATOM 1472 O O . LEU A 1 186 ? 7.221 3.185 -6.651 1.00 89.44 186 LEU A O 1
ATOM 1476 N N . GLU A 1 187 ? 7.182 2.243 -8.681 1.00 89.06 187 GLU A N 1
ATOM 1477 C CA . GLU A 1 187 ? 5.728 2.328 -8.866 1.00 89.06 187 GLU A CA 1
ATOM 1478 C C . GLU A 1 187 ? 4.979 1.514 -7.801 1.00 89.06 187 GLU A C 1
ATOM 1480 O O . GLU A 1 187 ? 3.982 1.973 -7.239 1.00 89.06 187 GLU A O 1
ATOM 1485 N N . THR A 1 188 ? 5.504 0.343 -7.434 1.00 90.12 188 THR A N 1
ATOM 1486 C CA . THR A 1 188 ? 4.949 -0.478 -6.348 1.00 90.12 188 THR A CA 1
ATOM 1487 C C . THR A 1 188 ? 5.062 0.238 -4.997 1.00 90.12 188 THR A C 1
ATOM 1489 O O . THR A 1 188 ? 4.099 0.292 -4.220 1.00 90.12 188 THR A O 1
ATOM 1492 N N . LYS A 1 189 ? 6.218 0.858 -4.718 1.00 90.75 189 LYS A N 1
ATOM 1493 C CA . LYS A 1 189 ? 6.421 1.669 -3.508 1.00 90.75 189 LYS A CA 1
ATOM 1494 C C . LYS A 1 189 ? 5.512 2.903 -3.501 1.00 90.75 189 LYS A C 1
ATOM 1496 O O . LYS A 1 189 ? 4.909 3.206 -2.475 1.00 90.75 189 LYS A O 1
ATOM 1501 N N . LYS A 1 190 ? 5.342 3.567 -4.645 1.00 90.25 190 LYS A N 1
ATOM 1502 C CA . LYS A 1 190 ? 4.436 4.707 -4.843 1.00 90.25 190 LYS A CA 1
ATOM 1503 C C . LYS A 1 190 ? 2.993 4.333 -4.531 1.00 90.25 190 LYS A C 1
ATOM 1505 O O . LYS A 1 190 ? 2.335 5.028 -3.762 1.00 90.25 190 LYS A O 1
ATOM 1510 N N . SER A 1 191 ? 2.527 3.208 -5.076 1.00 90.12 191 SER A N 1
ATOM 1511 C CA . SER A 1 191 ? 1.191 2.671 -4.808 1.00 90.12 191 SER A CA 1
ATOM 1512 C C . SER A 1 191 ? 0.984 2.400 -3.318 1.00 90.12 191 SER A C 1
ATOM 1514 O O . SER A 1 191 ? -0.072 2.712 -2.775 1.00 90.12 191 SER A O 1
ATOM 1516 N N . THR A 1 192 ? 2.010 1.875 -2.642 1.00 91.00 192 THR A N 1
ATOM 1517 C CA . THR A 1 192 ? 1.976 1.639 -1.192 1.00 91.00 192 THR A CA 1
ATOM 1518 C C . THR A 1 192 ? 1.829 2.949 -0.410 1.00 91.00 192 THR A C 1
ATOM 1520 O O . THR A 1 192 ? 0.972 3.060 0.464 1.00 91.00 192 THR A O 1
ATOM 1523 N N . VAL A 1 193 ? 2.624 3.972 -0.743 1.00 92.94 193 VAL A N 1
ATOM 1524 C CA . VAL A 1 193 ? 2.552 5.295 -0.095 1.00 92.94 193 VAL A CA 1
ATOM 1525 C C . VAL A 1 193 ? 1.192 5.957 -0.324 1.00 92.94 193 VAL A C 1
ATOM 1527 O O . VAL A 1 193 ? 0.625 6.528 0.606 1.00 92.94 193 VAL A O 1
ATOM 1530 N N . LEU A 1 194 ? 0.640 5.850 -1.536 1.00 91.31 194 LEU A N 1
ATOM 1531 C CA . LEU A 1 194 ? -0.695 6.355 -1.858 1.00 91.31 194 LEU A CA 1
ATOM 1532 C C . LEU A 1 194 ? -1.777 5.693 -0.999 1.00 91.31 194 LEU A C 1
ATOM 1534 O O . LEU A 1 194 ? -2.615 6.397 -0.436 1.00 91.31 194 LEU A O 1
ATOM 1538 N N . GLU A 1 195 ? -1.741 4.367 -0.844 1.00 91.12 195 GLU A N 1
ATOM 1539 C CA . GLU A 1 195 ? -2.687 3.651 0.020 1.00 91.12 195 GLU A CA 1
ATOM 1540 C C . GLU A 1 195 ? -2.622 4.160 1.469 1.00 91.12 195 GLU A C 1
ATOM 1542 O O . GLU A 1 195 ? -3.656 4.409 2.096 1.00 91.12 195 GLU A O 1
ATOM 1547 N N . VAL A 1 196 ? -1.412 4.378 1.990 1.00 92.75 196 VAL A N 1
ATOM 1548 C CA . VAL A 1 196 ? -1.201 4.904 3.346 1.00 92.75 196 VAL A CA 1
ATOM 1549 C C . VAL A 1 196 ? -1.737 6.328 3.492 1.00 92.75 196 VAL A C 1
ATOM 1551 O O . VAL A 1 196 ? -2.430 6.609 4.472 1.00 92.75 196 VAL A O 1
ATOM 1554 N N . LEU A 1 197 ? -1.471 7.218 2.530 1.00 91.88 197 LEU A N 1
ATOM 1555 C CA . LEU A 1 197 ? -1.978 8.596 2.548 1.00 91.88 197 LEU A CA 1
ATOM 1556 C C . LEU A 1 197 ? -3.506 8.639 2.532 1.00 91.88 197 LEU A C 1
ATOM 1558 O O . LEU A 1 197 ? -4.103 9.385 3.308 1.00 91.88 197 LEU A O 1
ATOM 1562 N N . VAL A 1 198 ? -4.144 7.811 1.702 1.00 92.31 198 VAL A N 1
ATOM 1563 C CA . VAL A 1 198 ? -5.609 7.712 1.648 1.00 92.31 198 VAL A CA 1
ATOM 1564 C C . VAL A 1 198 ? -6.158 7.256 2.998 1.00 92.31 198 VAL A C 1
ATOM 1566 O O . VAL A 1 198 ? -7.030 7.915 3.560 1.00 92.31 198 VAL A O 1
ATOM 1569 N N . LYS A 1 199 ? -5.610 6.178 3.570 1.00 91.00 199 LYS A N 1
ATOM 1570 C CA . LYS A 1 199 ? -6.044 5.665 4.879 1.00 91.00 199 LYS A CA 1
ATOM 1571 C C . LYS A 1 199 ? -5.823 6.677 6.008 1.00 91.00 199 LYS A C 1
ATOM 1573 O O . LYS A 1 199 ? -6.684 6.809 6.875 1.00 91.00 199 LYS A O 1
ATOM 1578 N N . LYS A 1 200 ? -4.717 7.429 5.980 1.00 93.06 200 LYS A N 1
ATOM 1579 C CA . LYS A 1 200 ? -4.451 8.536 6.912 1.00 93.06 200 LYS A CA 1
ATOM 1580 C C . LYS A 1 200 ? -5.490 9.649 6.770 1.00 93.06 200 LYS A C 1
ATOM 1582 O O . LYS A 1 200 ? -6.033 10.088 7.777 1.00 93.06 200 LYS A O 1
ATOM 1587 N N . GLY A 1 201 ? -5.779 10.084 5.543 1.00 91.00 201 GLY A N 1
ATOM 1588 C CA . GLY A 1 201 ? -6.767 11.129 5.269 1.00 91.00 201 GLY A CA 1
ATOM 1589 C C . GLY A 1 201 ? -8.157 10.758 5.780 1.00 91.00 201 GLY A C 1
ATOM 1590 O O . GLY A 1 201 ? -8.774 11.550 6.486 1.00 91.00 201 GLY A O 1
ATOM 1591 N N . ILE A 1 202 ? -8.608 9.526 5.512 1.00 89.50 202 ILE A N 1
ATOM 1592 C CA . ILE A 1 202 ? -9.892 9.023 6.021 1.00 89.50 202 ILE A CA 1
ATOM 1593 C C . ILE A 1 202 ? -9.890 9.013 7.557 1.00 89.50 202 ILE A C 1
ATOM 1595 O O . ILE A 1 202 ? -10.824 9.522 8.166 1.00 89.50 202 ILE A O 1
ATOM 1599 N N . ALA A 1 203 ? -8.828 8.509 8.197 1.00 90.38 203 ALA A N 1
ATOM 1600 C CA . ALA A 1 203 ? -8.749 8.468 9.657 1.00 90.38 203 ALA A CA 1
ATOM 1601 C C . ALA A 1 203 ? -8.774 9.865 10.308 1.00 90.38 203 ALA A C 1
ATOM 1603 O O . ALA A 1 203 ? -9.371 10.038 11.371 1.00 90.38 203 ALA A O 1
ATOM 1604 N N . ILE A 1 204 ? -8.153 10.865 9.672 1.00 90.75 204 ILE A N 1
ATOM 1605 C CA . ILE A 1 204 ? -8.217 12.263 10.119 1.00 90.75 204 ILE A CA 1
ATOM 1606 C C . ILE A 1 204 ? -9.644 12.806 9.983 1.00 90.75 204 ILE A C 1
ATOM 1608 O O . ILE A 1 204 ? -10.151 13.406 10.929 1.00 90.75 204 ILE A O 1
ATOM 1612 N N . CYS A 1 205 ? -10.304 12.579 8.843 1.00 90.62 205 CYS A N 1
ATOM 1613 C CA . CYS A 1 205 ? -11.695 12.991 8.642 1.00 90.62 205 CYS A CA 1
ATOM 1614 C C . CYS A 1 205 ? -12.619 12.382 9.704 1.00 90.62 205 CYS A C 1
ATOM 1616 O O . CYS A 1 205 ? -13.377 13.114 10.335 1.00 90.62 205 CYS A O 1
ATOM 1618 N N . ASP A 1 206 ? -12.489 11.083 9.976 1.00 90.12 206 ASP A N 1
ATOM 1619 C CA . ASP A 1 206 ? -13.294 10.394 10.989 1.00 90.12 206 ASP A CA 1
ATOM 1620 C C . ASP A 1 206 ? -13.068 10.965 12.402 1.00 90.12 206 ASP A C 1
ATOM 1622 O O . ASP A 1 206 ? -14.008 11.071 13.192 1.00 90.12 206 ASP A O 1
ATOM 1626 N N . LEU A 1 207 ? -11.835 11.374 12.734 1.00 90.12 207 LEU A N 1
ATOM 1627 C CA . LEU A 1 207 ? -11.545 12.053 14.001 1.00 90.12 207 LEU A CA 1
ATOM 1628 C C . LEU A 1 207 ? -12.199 13.436 14.078 1.00 90.12 207 LEU A C 1
ATOM 1630 O O . LEU A 1 207 ? -12.728 13.793 15.129 1.00 90.12 207 LEU A O 1
ATOM 1634 N N . ILE A 1 208 ? -12.188 14.205 12.988 1.00 89.31 208 ILE A N 1
ATOM 1635 C CA . ILE A 1 208 ? -12.851 15.516 12.920 1.00 89.31 208 ILE A CA 1
ATOM 1636 C C . ILE A 1 208 ? -14.375 15.351 13.043 1.00 89.31 208 ILE A C 1
ATOM 1638 O O . ILE A 1 208 ? -15.034 16.095 13.773 1.00 89.31 208 ILE A O 1
ATOM 1642 N N . GLU A 1 209 ? -14.955 14.344 12.390 1.00 87.94 209 GLU A N 1
ATOM 1643 C CA . GLU A 1 209 ? -16.379 14.016 12.523 1.00 87.94 209 GLU A CA 1
ATOM 1644 C C . GLU A 1 209 ? -16.740 13.613 13.959 1.00 87.94 209 GLU A C 1
ATOM 1646 O O . GLU A 1 209 ? -17.738 14.079 14.512 1.00 87.94 209 GLU A O 1
ATOM 1651 N N . ALA A 1 210 ? -15.899 12.806 14.610 1.00 86.19 210 ALA A N 1
ATOM 1652 C CA . ALA A 1 210 ? -16.092 12.432 16.008 1.00 86.19 210 ALA A CA 1
ATOM 1653 C C . ALA A 1 210 ? -16.017 13.640 16.961 1.00 86.19 210 ALA A C 1
ATOM 1655 O O . ALA A 1 210 ? -16.754 13.682 17.944 1.00 86.19 210 ALA A O 1
ATOM 1656 N N . GLN A 1 211 ? -15.174 14.635 16.663 1.00 82.06 211 GLN A N 1
ATOM 1657 C CA . GLN A 1 211 ? -15.059 15.877 17.442 1.00 82.06 211 GLN A CA 1
ATOM 1658 C C . GLN A 1 211 ? -16.254 16.822 17.253 1.00 82.06 211 GLN A C 1
ATOM 1660 O O . GLN A 1 211 ? -16.594 17.578 18.160 1.00 82.06 211 GLN A O 1
ATOM 1665 N N . THR A 1 212 ? -16.889 16.799 16.080 1.00 75.38 212 THR A N 1
ATOM 1666 C CA . THR A 1 212 ? -17.991 17.712 15.729 1.00 75.38 212 THR A CA 1
ATOM 1667 C C . THR A 1 212 ? -19.370 17.180 16.102 1.00 75.38 212 THR A C 1
ATOM 1669 O O . THR A 1 212 ? -20.334 17.946 16.088 1.00 75.38 212 THR A O 1
ATOM 1672 N N . LYS A 1 213 ? -19.496 15.899 16.467 1.00 70.62 213 LYS A N 1
ATOM 1673 C CA . LYS A 1 213 ? -20.768 15.307 16.885 1.00 70.62 213 LYS A CA 1
ATOM 1674 C C . LYS A 1 213 ? -21.057 15.652 18.356 1.00 70.62 213 LYS A C 1
ATOM 1676 O O . LYS A 1 213 ? -20.412 15.090 19.240 1.00 70.62 213 LYS A O 1
ATOM 1681 N N . PRO A 1 214 ? -22.028 16.536 18.666 1.00 48.50 214 PRO A N 1
ATOM 1682 C CA . PRO A 1 214 ? -22.412 16.777 20.048 1.00 48.50 214 PRO A CA 1
ATOM 1683 C C . PRO A 1 214 ? -23.020 15.502 20.637 1.00 48.50 214 PRO A C 1
ATOM 1685 O O . PRO A 1 214 ? -23.818 14.814 19.994 1.00 48.50 214 PRO A O 1
ATOM 1688 N N . LEU A 1 215 ? -22.631 15.193 21.872 1.00 46.97 215 LEU A N 1
ATOM 1689 C CA . LEU A 1 215 ? -23.203 14.132 22.690 1.00 46.97 215 LEU A CA 1
ATOM 1690 C C . LEU A 1 215 ? -24.709 14.396 22.856 1.00 46.97 215 LEU A C 1
ATOM 1692 O O . LEU A 1 215 ? -25.118 15.174 23.713 1.00 46.97 215 LEU A O 1
ATOM 1696 N N . VAL A 1 216 ? -25.549 13.775 22.025 1.00 43.34 216 VAL A N 1
ATOM 1697 C CA . VAL A 1 216 ? -26.993 13.731 22.273 1.00 43.34 216 VAL A CA 1
ATOM 1698 C C . VAL A 1 216 ? -27.197 12.762 23.430 1.00 43.34 216 VAL A C 1
ATOM 1700 O O . VAL A 1 216 ? -27.276 11.549 23.248 1.00 43.34 216 VAL A O 1
ATOM 1703 N N . THR A 1 217 ? -27.228 13.305 24.643 1.00 38.06 217 THR A N 1
ATOM 1704 C CA . THR A 1 217 ? -27.792 12.636 25.808 1.00 38.06 217 THR A CA 1
ATOM 1705 C C . THR A 1 217 ? -29.244 12.297 25.493 1.00 38.06 217 THR A C 1
ATOM 1707 O O . THR A 1 217 ? -30.107 13.165 25.398 1.00 38.06 217 THR A O 1
ATOM 1710 N N . THR A 1 218 ? -29.533 11.012 25.311 1.00 41.38 218 THR A N 1
ATOM 1711 C CA . THR A 1 218 ? -30.900 10.497 25.325 1.00 41.38 218 THR A CA 1
ATOM 1712 C C . THR A 1 218 ? -31.456 10.635 26.742 1.00 41.38 218 THR A C 1
ATOM 1714 O O . THR A 1 218 ? -31.350 9.714 27.548 1.00 41.38 218 THR A O 1
ATOM 1717 N N . SER A 1 219 ? -32.021 11.797 27.071 1.00 41.62 219 SER A N 1
ATOM 1718 C CA . SER A 1 219 ? -32.919 11.959 28.214 1.00 41.62 219 SER A CA 1
ATOM 1719 C C . SER A 1 219 ? -34.342 11.621 27.768 1.00 41.62 219 SER A C 1
ATOM 1721 O O . SER A 1 219 ? -35.063 12.480 27.262 1.00 41.62 219 SER A O 1
ATOM 1723 N N . GLY A 1 220 ? -34.718 10.351 27.919 1.00 38.72 220 GLY A N 1
ATOM 1724 C CA . GLY A 1 220 ? -36.108 9.908 27.879 1.00 38.72 220 GLY A CA 1
ATOM 1725 C C . GLY A 1 220 ? -36.661 9.789 29.300 1.00 38.72 220 GLY A C 1
ATOM 1726 O O . GLY A 1 220 ? -36.202 8.943 30.061 1.00 38.72 220 GLY A O 1
ATOM 1727 N N . ASP A 1 221 ? -37.637 10.650 29.593 1.00 43.62 221 ASP A N 1
ATOM 1728 C CA . ASP A 1 221 ? -38.759 10.500 30.534 1.00 43.62 221 ASP A CA 1
ATOM 1729 C C . ASP A 1 221 ? -38.539 10.551 32.060 1.00 43.62 221 ASP A C 1
ATOM 1731 O O . ASP A 1 221 ? -38.452 9.512 32.707 1.00 43.62 221 ASP A O 1
ATOM 1735 N N . ILE A 1 222 ? -38.665 11.754 32.656 1.00 35.12 222 ILE A N 1
ATOM 1736 C CA . ILE A 1 222 ? -39.321 11.993 33.970 1.00 35.12 222 ILE A CA 1
ATOM 1737 C C . ILE A 1 222 ? -40.048 13.365 33.923 1.00 35.12 222 ILE A C 1
ATOM 1739 O O . ILE A 1 222 ? -39.478 14.320 33.391 1.00 35.12 222 ILE A O 1
ATOM 1743 N N . PRO A 1 223 ? -41.297 13.500 34.427 1.00 39.19 223 PRO A N 1
ATOM 1744 C CA . PRO A 1 223 ? -42.140 14.666 34.171 1.00 39.19 223 PRO A CA 1
ATOM 1745 C C . PRO A 1 223 ? -41.851 15.873 35.080 1.00 39.19 223 PRO A C 1
ATOM 1747 O O . PRO A 1 223 ? -41.524 15.744 36.255 1.00 39.19 223 PRO A O 1
ATOM 1750 N N . VAL A 1 224 ? -42.052 17.042 34.467 1.00 41.25 224 VAL A N 1
ATOM 1751 C CA . VAL A 1 224 ? -42.382 18.380 34.987 1.00 41.25 224 VAL A CA 1
ATOM 1752 C C . VAL A 1 224 ? -42.550 18.508 36.512 1.00 41.25 224 VAL A C 1
ATOM 1754 O O . VAL A 1 224 ? -43.545 18.058 37.078 1.00 41.25 224 VAL A O 1
ATOM 1757 N N . PHE A 1 225 ? -41.666 19.294 37.135 1.00 29.36 225 PHE A N 1
ATOM 1758 C CA . PHE A 1 225 ? -41.994 20.095 38.316 1.00 29.36 225 PHE A CA 1
ATOM 1759 C C . PHE A 1 225 ? -41.454 21.517 38.125 1.00 29.36 225 PHE A C 1
ATOM 1761 O O . PHE A 1 225 ? -40.255 21.739 37.986 1.00 29.36 225 PHE A O 1
ATOM 1768 N N . SER A 1 226 ? -42.379 22.466 38.047 1.00 41.28 226 SER A N 1
ATOM 1769 C CA . SER A 1 226 ? -42.160 23.904 37.915 1.00 41.28 226 SER A CA 1
ATOM 1770 C C . SER A 1 226 ? -41.671 24.531 39.224 1.00 41.28 226 SER A C 1
ATOM 1772 O O . SER A 1 226 ? -42.258 24.291 40.277 1.00 41.28 226 SER A O 1
ATOM 1774 N N . GLY A 1 227 ? -40.655 25.389 39.132 1.00 30.59 227 GLY A N 1
ATOM 1775 C CA . GLY A 1 227 ? -40.165 26.232 40.221 1.00 30.59 227 GLY A CA 1
ATOM 1776 C C . GLY A 1 227 ? -39.211 27.299 39.685 1.00 30.59 227 GLY A C 1
ATOM 1777 O O . GLY A 1 227 ? -38.166 26.973 39.138 1.00 30.59 227 GLY A O 1
ATOM 1778 N N . ASP A 1 228 ? -39.649 28.544 39.801 1.00 33.50 228 ASP A N 1
ATOM 1779 C CA . ASP A 1 228 ? -39.029 29.812 39.411 1.00 33.50 228 ASP A CA 1
ATOM 1780 C C . ASP A 1 228 ? -37.789 30.128 40.275 1.00 33.50 228 ASP A C 1
ATOM 1782 O O . ASP A 1 228 ? -37.899 30.029 41.496 1.00 33.50 228 ASP A O 1
ATOM 1786 N N . ASP A 1 229 ? -36.645 30.502 39.681 1.00 31.17 229 ASP A N 1
ATOM 1787 C CA . ASP A 1 229 ? -35.736 31.514 40.253 1.00 31.17 229 ASP A CA 1
ATOM 1788 C C . ASP A 1 229 ? -34.695 32.018 39.232 1.00 31.17 229 ASP A C 1
ATOM 1790 O O . ASP A 1 229 ? -34.116 31.280 38.432 1.00 31.17 229 ASP A O 1
ATOM 1794 N N . THR A 1 230 ? -34.471 33.322 39.295 1.00 40.22 230 THR A N 1
ATOM 1795 C CA . THR A 1 230 ? -33.562 34.146 38.503 1.00 40.22 230 THR A CA 1
ATOM 1796 C C . THR A 1 230 ? -32.101 34.009 38.939 1.00 40.22 230 THR A C 1
ATOM 1798 O O . THR A 1 230 ? -31.788 34.113 40.120 1.00 40.22 230 THR A O 1
ATOM 1801 N N . GLY A 1 231 ? -31.169 33.901 37.986 1.00 27.56 231 GLY A N 1
ATOM 1802 C CA . GLY A 1 231 ? -29.737 34.020 38.276 1.00 27.56 231 GLY A CA 1
ATOM 1803 C C . GLY A 1 231 ? -28.859 33.863 37.038 1.00 27.56 231 GLY A C 1
ATOM 1804 O O . GLY A 1 231 ? -28.689 32.766 36.523 1.00 27.56 231 GLY A O 1
ATOM 1805 N N . ALA A 1 232 ? -28.300 34.971 36.557 1.00 40.16 232 ALA A N 1
ATOM 1806 C CA . ALA A 1 232 ? -27.258 34.983 35.538 1.00 40.16 232 ALA A CA 1
ATOM 1807 C C . ALA A 1 232 ? -25.908 34.600 36.159 1.00 40.16 232 ALA A C 1
ATOM 1809 O O . ALA A 1 232 ? -25.476 35.329 37.043 1.00 40.16 232 ALA A O 1
ATOM 1810 N N . VAL A 1 233 ? -25.239 33.543 35.676 1.00 31.03 233 VAL A N 1
ATOM 1811 C CA . VAL A 1 233 ? -23.786 33.322 35.834 1.00 31.03 233 VAL A CA 1
ATOM 1812 C C . VAL A 1 233 ? -23.253 32.426 34.700 1.00 31.03 233 VAL A C 1
ATOM 1814 O O . VAL A 1 233 ? -23.659 31.280 34.548 1.00 31.03 233 VAL A O 1
ATOM 1817 N N . ASP A 1 234 ? -22.349 33.028 33.933 1.00 29.00 234 ASP A N 1
ATOM 1818 C CA . ASP A 1 234 ? -21.094 32.554 33.339 1.00 29.00 234 ASP A CA 1
ATOM 1819 C C . ASP A 1 234 ? -20.955 31.281 32.482 1.00 29.00 234 ASP A C 1
ATOM 1821 O O . ASP A 1 234 ? -21.350 30.158 32.775 1.00 29.00 234 ASP A O 1
ATOM 1825 N N . THR A 1 235 ? -20.216 31.546 31.406 1.00 39.50 235 THR A N 1
ATOM 1826 C CA . THR A 1 235 ? -19.456 30.684 30.507 1.00 39.50 235 THR A CA 1
ATOM 1827 C C . THR A 1 235 ? -18.605 29.599 31.179 1.00 39.50 235 THR A C 1
ATOM 1829 O O . THR A 1 235 ? -18.019 29.824 32.233 1.00 39.50 235 THR A O 1
ATOM 1832 N N . ASN A 1 236 ? -18.370 28.540 30.391 1.00 37.81 236 ASN A N 1
ATOM 1833 C CA . ASN A 1 236 ? -17.343 27.490 30.488 1.00 37.81 236 ASN A CA 1
ATOM 1834 C C . ASN A 1 236 ? -17.630 26.285 31.390 1.00 37.81 236 ASN A C 1
ATOM 1836 O O . ASN A 1 236 ? -17.510 26.355 32.605 1.00 37.81 236 ASN A O 1
ATOM 1840 N N . ALA A 1 237 ? -17.810 25.127 30.745 1.00 31.70 237 ALA A N 1
ATOM 1841 C CA . ALA A 1 237 ? -16.847 24.021 30.821 1.00 31.70 237 ALA A CA 1
ATOM 1842 C C . ALA A 1 237 ? -17.318 22.868 29.916 1.00 31.70 237 ALA A C 1
ATOM 1844 O O . ALA A 1 237 ? -18.003 21.952 30.366 1.00 31.70 237 ALA A O 1
ATOM 1845 N N . LEU A 1 238 ? -16.946 22.901 28.630 1.00 35.44 238 LEU A N 1
ATOM 1846 C CA . LEU A 1 238 ? -16.884 21.669 27.845 1.00 35.44 238 LEU A CA 1
ATOM 1847 C C . LEU A 1 238 ? -15.526 21.045 28.151 1.00 35.44 238 LEU A C 1
ATOM 1849 O O . LEU A 1 238 ? -14.482 21.600 27.813 1.00 35.44 238 LEU A O 1
ATOM 1853 N N . THR A 1 239 ? -15.565 19.944 28.885 1.00 33.84 239 THR A N 1
ATOM 1854 C CA . THR A 1 239 ? -14.423 19.136 29.291 1.00 33.84 239 THR A CA 1
ATOM 1855 C C . THR A 1 239 ? -13.627 18.703 28.065 1.00 33.84 239 THR A C 1
ATOM 1857 O O . THR A 1 239 ? -13.987 17.763 27.359 1.00 33.84 239 THR A O 1
ATOM 1860 N N . THR A 1 240 ? -12.517 19.400 27.824 1.00 34.81 240 THR A N 1
ATOM 1861 C CA . THR A 1 240 ? -11.408 18.924 27.004 1.00 34.81 240 THR A CA 1
ATOM 1862 C C . THR A 1 240 ? -10.972 17.576 27.562 1.00 34.81 240 THR A C 1
ATOM 1864 O O . THR A 1 240 ? -10.410 17.500 28.654 1.00 34.81 240 THR A O 1
ATOM 1867 N N . VAL A 1 241 ? -11.258 16.500 26.833 1.00 40.38 241 VAL A N 1
ATOM 1868 C CA . VAL A 1 241 ? -10.621 15.206 27.074 1.00 40.38 241 VAL A CA 1
ATOM 1869 C C . VAL A 1 241 ? -9.159 15.388 26.673 1.00 40.38 241 VAL A C 1
ATOM 1871 O O . VAL A 1 241 ? -8.829 15.434 25.488 1.00 40.38 241 VAL A O 1
ATOM 1874 N N . GLU A 1 242 ? -8.297 15.608 27.664 1.00 35.12 242 GLU A N 1
ATOM 1875 C CA . GLU A 1 242 ? -6.858 15.749 27.462 1.00 35.12 242 GLU A CA 1
ATOM 1876 C C . GLU A 1 242 ? -6.302 14.509 26.746 1.00 35.12 242 GLU A C 1
ATOM 1878 O O . GLU A 1 242 ? -6.480 13.379 27.202 1.00 35.12 242 GLU A O 1
ATOM 1883 N N . GLY A 1 243 ? -5.619 14.725 25.618 1.00 51.25 243 GLY A N 1
ATOM 1884 C CA . GLY A 1 243 ? -4.750 13.720 24.998 1.00 51.25 243 GLY A CA 1
ATOM 1885 C C . GLY A 1 243 ? -5.117 13.248 23.590 1.00 51.25 243 GLY A C 1
ATOM 1886 O O . GLY A 1 243 ? -4.318 12.528 22.994 1.00 51.25 243 GLY A O 1
ATOM 1887 N N . VAL A 1 244 ? -6.257 13.648 23.012 1.00 54.62 244 VAL A N 1
ATOM 1888 C CA . VAL A 1 244 ? -6.536 13.356 21.592 1.00 54.62 244 VAL A CA 1
ATOM 1889 C C . VAL A 1 244 ? -5.947 14.478 20.728 1.00 54.62 244 VAL A C 1
ATOM 1891 O O . VAL A 1 244 ? -6.345 15.630 20.911 1.00 54.62 244 VAL A O 1
ATOM 1894 N N . PRO A 1 245 ? -5.003 14.193 19.806 1.00 61.84 245 PRO A N 1
ATOM 1895 C CA . PRO A 1 245 ? -4.487 15.207 18.893 1.00 61.84 245 PRO A CA 1
ATOM 1896 C C . PRO A 1 245 ? -5.647 15.832 18.110 1.00 61.84 245 PRO A C 1
ATOM 1898 O O . PRO A 1 245 ? -6.418 15.134 17.449 1.00 61.84 245 PRO A O 1
ATOM 1901 N N . GLN A 1 246 ? -5.793 17.151 18.234 1.00 74.69 246 GLN A N 1
ATOM 1902 C CA . GLN A 1 246 ? -6.802 17.905 17.502 1.00 74.69 246 GLN A CA 1
ATOM 1903 C C . GLN A 1 246 ? -6.320 18.079 16.066 1.00 74.69 246 GLN A C 1
ATOM 1905 O O . GLN A 1 246 ? -5.407 18.858 15.802 1.00 74.69 246 GLN A O 1
ATOM 1910 N N . PHE A 1 247 ? -6.919 17.324 15.153 1.00 84.75 247 PHE A N 1
ATOM 1911 C CA . PHE A 1 247 ? -6.724 17.516 13.725 1.00 84.75 247 PHE A CA 1
ATOM 1912 C C . PHE A 1 247 ? -7.711 18.540 13.181 1.00 84.75 247 PHE A C 1
ATOM 1914 O O . PHE A 1 247 ? -8.843 18.663 13.646 1.00 84.75 247 PHE A O 1
ATOM 1921 N N . THR A 1 248 ? -7.275 19.261 12.162 1.00 88.19 248 THR A N 1
ATOM 1922 C CA . THR A 1 248 ? -8.025 20.323 11.507 1.00 88.19 248 THR A CA 1
ATOM 1923 C C . THR A 1 248 ? -8.218 20.013 10.028 1.00 88.19 248 THR A C 1
ATOM 1925 O O . THR A 1 248 ? -7.557 19.152 9.446 1.00 88.19 248 THR A O 1
ATOM 1928 N N . LEU A 1 249 ? -9.090 20.781 9.372 1.00 87.94 249 LEU A N 1
ATOM 1929 C CA . LEU A 1 249 ? -9.243 20.721 7.916 1.00 87.94 249 LEU A CA 1
ATOM 1930 C C . LEU A 1 249 ? -7.922 21.028 7.174 1.00 87.94 249 LEU A C 1
ATOM 1932 O O . LEU A 1 249 ? -7.742 20.595 6.037 1.00 87.94 249 LEU A O 1
ATOM 1936 N N . SER A 1 250 ? -6.990 21.756 7.806 1.00 90.94 250 SER A N 1
ATOM 1937 C CA . SER A 1 250 ? -5.666 22.015 7.232 1.00 90.94 250 SER A CA 1
ATOM 1938 C C . SER A 1 250 ? -4.862 20.727 7.071 1.00 90.94 250 SER A C 1
ATOM 1940 O O . SER A 1 250 ? -4.277 20.514 6.015 1.00 90.94 250 SER A O 1
ATOM 1942 N N . ASP A 1 251 ? -4.905 19.834 8.063 1.00 90.75 251 ASP A N 1
ATOM 1943 C CA . ASP A 1 251 ? -4.170 18.564 8.030 1.00 90.75 251 ASP A CA 1
ATOM 1944 C C . ASP A 1 251 ? -4.679 17.650 6.908 1.00 90.75 251 ASP A C 1
ATOM 1946 O O . ASP A 1 251 ? -3.899 16.999 6.211 1.00 90.75 251 ASP A O 1
ATOM 1950 N N . VAL A 1 252 ? -5.997 17.650 6.677 1.00 90.94 252 VAL A N 1
ATOM 1951 C CA . VAL A 1 252 ? -6.616 16.943 5.545 1.00 90.94 252 VAL A CA 1
ATOM 1952 C C . VAL A 1 252 ? -6.130 17.520 4.215 1.00 90.94 252 VAL A C 1
ATOM 1954 O O . VAL A 1 252 ? -5.793 16.771 3.298 1.00 90.94 252 VAL A O 1
ATOM 1957 N N . ASN A 1 253 ? -6.060 18.848 4.107 1.00 90.88 253 ASN A N 1
ATOM 1958 C CA . ASN A 1 253 ? -5.580 19.516 2.902 1.00 90.88 253 ASN A CA 1
ATOM 1959 C C . ASN A 1 253 ? -4.100 19.208 2.627 1.00 90.88 253 ASN A C 1
ATOM 1961 O O . ASN A 1 253 ? -3.713 19.045 1.473 1.00 90.88 253 ASN A O 1
ATOM 1965 N N . ASP A 1 254 ? -3.272 19.084 3.661 1.00 90.88 254 ASP A N 1
ATOM 1966 C CA . ASP A 1 254 ? -1.861 18.738 3.493 1.00 90.88 254 ASP A CA 1
ATOM 1967 C C . ASP A 1 254 ? -1.680 17.291 3.017 1.00 90.88 254 ASP A C 1
ATOM 1969 O O . ASP A 1 254 ? -0.941 17.056 2.058 1.00 90.88 254 ASP A O 1
ATOM 1973 N N . VAL A 1 255 ? -2.453 16.341 3.559 1.00 91.12 255 VAL A N 1
ATOM 1974 C CA . VAL A 1 255 ? -2.507 14.966 3.024 1.00 91.12 255 VAL A CA 1
ATOM 1975 C C . VAL A 1 255 ? -2.970 14.964 1.563 1.00 91.12 255 VAL A C 1
ATOM 1977 O O . VAL A 1 255 ? -2.386 14.274 0.727 1.00 91.12 255 VAL A O 1
ATOM 1980 N N . TYR A 1 256 ? -3.987 15.759 1.225 1.00 89.38 256 TYR A N 1
ATOM 1981 C CA . TYR A 1 256 ? -4.484 15.865 -0.145 1.00 89.38 256 TYR A CA 1
ATOM 1982 C C . TYR A 1 256 ? -3.437 16.435 -1.112 1.00 89.38 256 TYR A C 1
ATOM 1984 O O . TYR A 1 256 ? -3.274 15.916 -2.218 1.00 89.38 256 TYR A O 1
ATOM 1992 N N . LYS A 1 257 ? -2.679 17.461 -0.702 1.00 89.69 257 LYS A N 1
ATOM 1993 C CA . LYS A 1 257 ? -1.563 17.996 -1.498 1.00 89.69 257 LYS A CA 1
ATOM 1994 C C . LYS A 1 257 ? -0.506 16.930 -1.755 1.00 89.69 257 LYS A C 1
ATOM 1996 O O . LYS A 1 257 ? -0.019 16.834 -2.877 1.00 89.69 257 LYS A O 1
ATOM 2001 N N . ASP A 1 258 ? -0.161 16.129 -0.752 1.00 89.94 258 ASP A N 1
ATOM 2002 C CA . ASP A 1 258 ? 0.827 15.059 -0.901 1.00 89.94 258 ASP A CA 1
ATOM 2003 C C . ASP A 1 258 ? 0.352 13.948 -1.847 1.00 89.94 258 ASP A C 1
ATOM 2005 O O . ASP A 1 258 ? 1.125 13.484 -2.687 1.00 89.94 258 ASP A O 1
ATOM 2009 N N . ILE A 1 259 ? -0.937 13.595 -1.802 1.00 89.12 259 ILE A N 1
ATOM 2010 C CA . ILE A 1 259 ? -1.554 12.709 -2.801 1.00 89.12 259 ILE A CA 1
ATOM 2011 C C . ILE A 1 259 ? -1.448 13.333 -4.198 1.00 89.12 259 ILE A C 1
ATOM 2013 O O . ILE A 1 259 ? -1.026 12.662 -5.140 1.00 89.12 259 ILE A O 1
ATOM 2017 N N . CYS A 1 260 ? -1.777 14.620 -4.341 1.00 86.50 260 CYS A N 1
ATOM 2018 C CA . CYS A 1 260 ? -1.695 15.314 -5.624 1.00 86.50 260 CYS A CA 1
ATOM 2019 C C . CYS A 1 260 ? -0.270 15.322 -6.185 1.00 86.50 260 CYS A C 1
ATOM 2021 O O . CYS A 1 260 ? -0.108 15.065 -7.371 1.00 86.50 260 CYS A O 1
ATOM 2023 N N . LYS A 1 261 ? 0.759 15.548 -5.358 1.00 85.94 261 LYS A N 1
ATOM 2024 C CA . LYS A 1 261 ? 2.167 15.490 -5.795 1.00 85.94 261 LYS A CA 1
ATOM 2025 C C . LYS A 1 261 ? 2.525 14.129 -6.392 1.00 85.94 261 LYS A C 1
ATOM 2027 O O . LYS A 1 261 ? 3.209 14.066 -7.403 1.00 85.94 261 LYS A O 1
ATOM 2032 N N . LEU A 1 262 ? 2.049 13.041 -5.787 1.00 84.25 262 LEU A N 1
ATOM 2033 C CA . LEU A 1 262 ? 2.321 11.689 -6.277 1.00 84.25 262 LEU A CA 1
ATOM 2034 C C . LEU A 1 262 ? 1.519 11.355 -7.544 1.00 84.25 262 LEU A C 1
ATOM 2036 O O . LEU A 1 262 ? 2.030 10.668 -8.425 1.00 84.25 262 LEU A O 1
ATOM 2040 N N . VAL A 1 263 ? 0.274 11.820 -7.657 1.00 81.62 263 VAL A N 1
ATOM 2041 C CA . VAL A 1 263 ? -0.608 11.493 -8.792 1.00 81.62 263 VAL A CA 1
ATOM 2042 C C . VAL A 1 263 ? -0.372 12.398 -10.011 1.00 81.62 263 VAL A C 1
ATOM 2044 O O . VAL A 1 263 ? -0.547 11.942 -11.139 1.00 81.62 263 VAL A O 1
ATOM 2047 N N . ALA A 1 264 ? 0.035 13.657 -9.819 1.00 65.44 264 ALA A N 1
ATOM 2048 C CA . ALA A 1 264 ? 0.134 14.656 -10.891 1.00 65.44 264 ALA A CA 1
ATOM 2049 C C . ALA A 1 264 ? 1.235 14.369 -11.934 1.00 65.44 264 ALA A C 1
ATOM 2051 O O . ALA A 1 264 ? 1.139 14.836 -13.073 1.00 65.44 264 ALA A O 1
ATOM 2052 N N . ASP A 1 265 ? 2.224 13.531 -11.616 1.00 56.28 265 ASP A N 1
ATOM 2053 C CA . ASP A 1 265 ? 3.334 13.211 -12.523 1.00 56.28 265 ASP A CA 1
ATOM 2054 C C . ASP A 1 265 ? 3.047 12.053 -13.489 1.00 56.28 265 ASP A C 1
ATOM 2056 O O . ASP A 1 265 ? 3.777 11.064 -13.595 1.00 56.28 265 ASP A O 1
ATOM 2060 N N . SER A 1 266 ? 1.999 12.246 -14.290 1.00 50.00 266 SER A N 1
ATOM 2061 C CA . SER A 1 266 ? 1.966 11.712 -15.655 1.00 50.00 266 SER A CA 1
ATOM 2062 C C . SER A 1 266 ? 1.983 12.807 -16.730 1.00 50.00 266 SER A C 1
ATOM 2064 O O . SER A 1 266 ? 2.202 12.458 -17.888 1.00 50.00 266 SER A O 1
ATOM 2066 N N . TYR A 1 267 ? 1.786 14.099 -16.402 1.00 44.50 267 TYR A N 1
ATOM 2067 C CA . TYR A 1 267 ? 1.717 15.152 -17.434 1.00 44.50 267 TYR A CA 1
ATOM 2068 C C . TYR A 1 267 ? 2.348 16.515 -17.111 1.00 44.50 267 TYR A C 1
ATOM 2070 O O . TYR A 1 267 ? 2.408 17.333 -18.028 1.00 44.50 267 TYR A O 1
ATOM 2078 N N . ASP A 1 268 ? 2.858 16.796 -15.904 1.00 47.00 268 ASP A N 1
ATOM 2079 C CA . ASP A 1 268 ? 3.391 18.143 -15.630 1.00 47.00 268 ASP A CA 1
ATOM 2080 C C . ASP A 1 268 ? 4.654 18.174 -14.756 1.00 47.00 268 ASP A C 1
ATOM 2082 O O . ASP A 1 268 ? 4.677 18.679 -13.635 1.00 47.00 268 ASP A O 1
ATOM 2086 N N . TYR A 1 269 ? 5.764 17.736 -15.357 1.00 46.50 269 TYR A N 1
ATOM 2087 C CA . TYR A 1 269 ? 7.134 17.842 -14.833 1.00 46.50 269 TYR A CA 1
ATOM 2088 C C . TYR A 1 269 ? 7.581 19.282 -14.475 1.00 46.50 269 TYR A C 1
ATOM 2090 O O . TYR A 1 269 ? 8.714 19.490 -14.036 1.00 46.50 269 TYR A O 1
ATOM 2098 N N . LYS A 1 270 ? 6.736 20.303 -14.688 1.00 42.94 270 LYS A N 1
ATOM 2099 C CA . LYS A 1 270 ? 7.024 21.712 -14.381 1.00 42.94 270 LYS A CA 1
ATOM 2100 C C . LYS A 1 270 ? 6.610 22.133 -12.971 1.00 42.94 270 LYS A C 1
ATOM 2102 O O . LYS A 1 270 ? 7.044 23.195 -12.530 1.00 42.94 270 LYS A O 1
ATOM 2107 N N . LEU A 1 271 ? 5.832 21.328 -12.245 1.00 44.31 271 LEU A N 1
ATOM 2108 C CA . LEU A 1 271 ? 5.388 21.679 -10.888 1.00 44.31 271 LEU A CA 1
ATOM 2109 C C . LEU A 1 271 ? 6.401 21.315 -9.788 1.00 44.31 271 LEU A C 1
ATOM 2111 O O . LEU A 1 271 ? 6.328 21.867 -8.693 1.00 44.31 271 LEU A O 1
ATOM 2115 N N . CYS A 1 272 ? 7.394 20.469 -10.078 1.00 43.66 272 CYS A N 1
ATOM 2116 C CA . CYS A 1 272 ? 8.386 20.015 -9.092 1.00 43.66 272 CYS A CA 1
ATOM 2117 C C . CYS A 1 272 ? 9.671 20.864 -9.019 1.00 43.66 272 CYS A C 1
ATOM 2119 O O . CYS A 1 272 ? 10.569 20.530 -8.251 1.00 43.66 272 CYS A O 1
ATOM 2121 N N . LEU A 1 273 ? 9.791 21.952 -9.794 1.00 34.56 273 LEU A N 1
ATOM 2122 C CA . LEU A 1 273 ? 11.027 22.751 -9.884 1.00 34.56 273 LEU A CA 1
ATOM 2123 C C . LEU A 1 273 ? 11.015 24.088 -9.128 1.00 34.56 273 LEU A C 1
ATOM 2125 O O . LEU A 1 273 ? 11.899 24.913 -9.355 1.00 34.56 273 LEU A O 1
ATOM 2129 N N . TYR A 1 274 ? 10.086 24.307 -8.198 1.00 28.58 274 TYR A N 1
ATOM 2130 C CA . TYR A 1 274 ? 10.135 25.493 -7.340 1.00 28.58 274 TYR A CA 1
ATOM 2131 C C . TYR A 1 274 ? 10.356 25.113 -5.872 1.00 28.58 274 TYR A C 1
ATOM 2133 O O . TYR A 1 274 ? 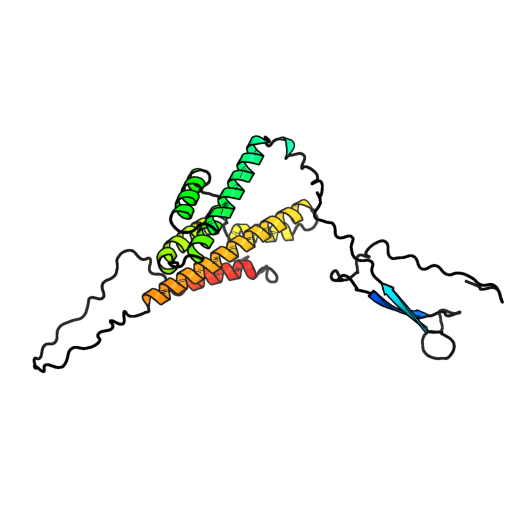9.469 24.513 -5.263 1.00 28.58 274 TYR A O 1
ATOM 2141 N N . PRO A 1 275 ? 11.526 25.443 -5.291 1.00 35.75 275 PRO A N 1
ATOM 2142 C CA . PRO A 1 275 ? 11.723 25.350 -3.854 1.00 35.75 275 PRO A CA 1
ATOM 2143 C C . PRO A 1 275 ? 10.907 26.450 -3.161 1.00 35.75 275 PRO A C 1
ATOM 2145 O O . PRO A 1 275 ? 10.945 27.606 -3.587 1.00 35.75 275 PRO A O 1
ATOM 2148 N N . ASN A 1 276 ? 10.188 26.076 -2.100 1.00 33.31 276 ASN A N 1
ATOM 2149 C CA . ASN A 1 276 ? 9.818 26.998 -1.024 1.00 33.31 276 ASN A CA 1
ATOM 2150 C C . ASN A 1 276 ? 10.889 26.917 0.061 1.00 33.31 276 ASN A C 1
ATOM 2152 O O . ASN A 1 276 ? 11.257 25.769 0.404 1.00 33.31 276 ASN A O 1
#

Sequence (276 aa):
MTLQPNTPTPIFIRGMVSYPPDMPLNFSNGAYFTGRIQLADDITRRVDELFAEDYDFNYVVDSQPIVKSGSSVTKVDENESKISPEDQFNTAVSDLKISWVSKLKGKASEDLFNELLETDKTNVRLLLARIQALDSDSQRSQHLSRQICLANDVLDLCQINHLITSEVILKKEESNDDNKQALKDLETKKSTVLEVLVKKGIAICDLIEAQTKPLVTTSGDIPVFSGDDTGAVDTNALTTVEGVPQFTLSDVNDVYKDICKLVADSYDYKLCLYPN

Secondary structure (DSSP, 8-state):
--PPTT------PPP--S--TTS-S-PPTT-EEEEEEEE-S-TT--SSSS--EEEEEEEEPPP-----S--------TTGGGS-HHHHHHHHHHHHHHHHHTTS-THHHHHHHHHHHHH-TT-HHHHHHHHHHHHTSTTHHHHHHHHHHHHHHHHHHH-HHHHHHHHHHHHH-TT-HHHHHHHHHHHHHHHHHHHHHHHHHHHHHHHHHHHHS----------------------------TTS----HHHHHHHHHHHHHHHSTTT-TTTTS---

InterPro domains:
  IPR022232 Tripeptidyl peptidase II, C-terminal domain, arthropoda [PF12583] (79-142)
  IPR046939 Tripeptidyl-peptidase 2, C-terminal domain superfamily [G3DSA:1.25.40.710] (84-274)

Organism: NCBI:txid334625

Radius of gyration: 33.15 Å; chains: 1; bounding box: 68×61×109 Å